Protein 1ODF (pdb70)

Foldseek 3Di:
DDALLNVVCVVCVVPVVVVVVVVDPAAAEEEFAAAPLLCSVVSLVVVQVVCCVVCVPVFWEAEDEQCLFFDFLVVLVVQCVVPVPQPLSNADDAQVRGDLVLVLVQVCVQRDPQWGAGWGWDQPPPVRSTGIDPGGDITGPNHHYYYYYDHCQQFAADDPPLVVDPLNDDNNVVSSVSVHSRCCRELVPPVHAYEYEAEAEPDPCLSLVSQVVVQVVVCVPPVDGDDSVVSCVVVVSCVSSCVVTVPCRLVVQRSGPAKYKYFYAYSVSHTPDIDIGGDD

Sequence (280 aa):
SKTVLDYTIEFLDKYIPEWFETGNKCPLFIFFSGPQGSGKSFTSIQQIYNHLMEKYGGEKSIGYASIDDFYLTHEDQLKLNEQFKNNKLLQGRGLPGTHDMKLLQEVLNTIFNQDTVVLPKYDKSQFKGEGDRCPTGQKIKLPVDIFILEGWFLGFNPILQGIENNDLLTGDMVDVNAKLFFYSSDLLWRNPEIKSLGIVFTTDNINNVYGWRLQQEHELISKVGKGMTDEQVHAFVDRYMPSYKLYLNDFVRSESLGSIATLTLGIDSNRNVYSTKTRCIE

Nearest PDB structures (foldseek):
  1odf-assembly1_A  TM=1.004E+00  e=2.570E-61  Saccharomyces cerevisiae
  6ckg-assembly2_B  T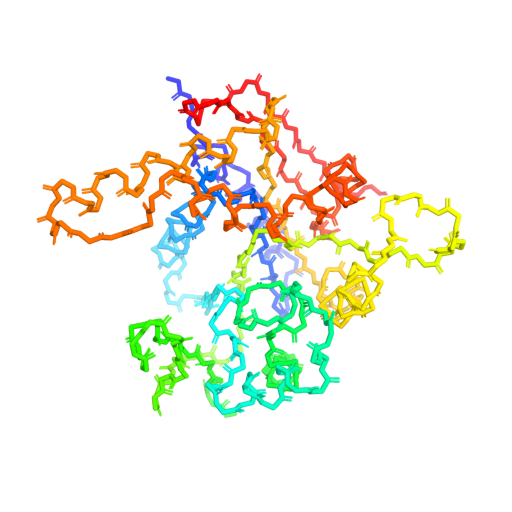M=8.492E-01  e=3.781E-24  Cryptococcus neoformans H99
  6ckg-assembly1_A  TM=8.398E-01  e=5.492E-24  Cryptococcus neoformans H99
  7xpc-assembly2_C  TM=8.212E-01  e=1.020E-21  Solanum lycopersicum
  5zr1-assembly1_D  TM=2.558E-01  e=1.632E+00  Saccharomyces cerevisiae S288C

Structure (mmCIF, N/CA/C/O backbone):
data_1ODF
#
_entry.id   1ODF
#
_cell.length_a   64.850
_cell.length_b   64.850
_cell.length_c   140.130
_cell.angle_alpha   90.00
_cell.angle_beta   90.00
_cell.angle_gamma   90.00
#
_symmetry.space_group_name_H-M   'P 43 21 2'
#
loop_
_entity.id
_entity.type
_entity.pdbx_description
1 polymer 'HYPOTHETICAL 33.3 KDA PROTEIN IN ADE3-SER2 INTERGENIC REGION'
2 non-polymer 'SULFATE ION'
3 non-polymer GLYCEROL
4 water water
#
loop_
_atom_site.group_PDB
_atom_site.id
_atom_site.type_symbol
_atom_site.label_atom_id
_atom_site.label_alt_id
_atom_site.label_comp_id
_atom_site.label_asym_id
_atom_site.label_entity_id
_atom_site.label_seq_id
_atom_site.pdbx_PDB_ins_code
_atom_site.Cartn_x
_atom_site.Cartn_y
_atom_site.Cartn_z
_atom_site.occupancy
_atom_site.B_iso_or_equiv
_atom_site.auth_seq_id
_atom_site.auth_comp_id
_atom_site.auth_asym_id
_atom_site.auth_atom_id
_atom_site.pdbx_PDB_model_num
ATOM 1 N N . SER A 1 5 ? -6.869 54.123 -1.036 1.00 63.94 5 SER A N 1
ATOM 2 C CA . SER A 1 5 ? -6.587 54.045 0.430 1.00 64.99 5 SER A CA 1
ATOM 3 C C . SER A 1 5 ? -5.372 53.166 0.722 1.00 62.74 5 SER A C 1
ATOM 4 O O . SER A 1 5 ? -5.105 52.202 0.004 1.00 63.57 5 SER A O 1
ATOM 7 N N . LYS A 1 6 ? -4.640 53.499 1.781 1.00 60.03 6 LYS A N 1
ATOM 8 C CA . LYS A 1 6 ? -3.449 52.740 2.156 1.00 56.16 6 LYS A CA 1
ATOM 9 C C . LYS A 1 6 ? -3.772 51.443 2.897 1.00 52.18 6 LYS A C 1
ATOM 10 O O . LYS A 1 6 ? -4.580 51.414 3.829 1.00 50.51 6 LYS A O 1
ATOM 16 N N . THR A 1 7 ? -3.131 50.368 2.455 1.00 48.11 7 THR A N 1
ATOM 17 C CA . THR A 1 7 ? -3.307 49.043 3.043 1.00 46.20 7 THR A CA 1
ATOM 18 C C . THR A 1 7 ? -2.292 48.826 4.162 1.00 42.82 7 THR A C 1
ATOM 19 O O . THR A 1 7 ? -1.412 49.656 4.383 1.00 40.40 7 THR A O 1
ATOM 23 N N . VAL A 1 8 ? -2.415 47.702 4.856 1.00 41.83 8 VAL A N 1
ATOM 24 C CA . VAL A 1 8 ? -1.487 47.383 5.931 1.00 41.23 8 VAL A CA 1
ATOM 25 C C . VAL A 1 8 ? -0.075 47.378 5.358 1.00 40.10 8 VAL A C 1
ATOM 26 O O . VAL A 1 8 ? 0.869 47.822 6.006 1.00 40.00 8 VAL A O 1
ATOM 30 N N . LEU A 1 9 ? 0.050 46.891 4.126 1.00 39.30 9 LEU A N 1
ATOM 31 C CA . LEU A 1 9 ? 1.332 46.821 3.433 1.00 38.33 9 LEU A CA 1
ATOM 32 C C . LEU A 1 9 ? 1.922 48.224 3.255 1.00 40.09 9 LEU A C 1
ATOM 33 O O . LEU A 1 9 ? 3.109 48.452 3.499 1.00 37.76 9 LEU A O 1
ATOM 38 N N . ASP A 1 10 ? 1.080 49.151 2.806 1.00 40.40 10 ASP A N 1
ATOM 39 C CA . ASP A 1 10 ? 1.488 50.528 2.588 1.00 40.63 10 ASP A CA 1
ATOM 40 C C . ASP A 1 10 ? 2.085 51.120 3.862 1.00 39.92 10 ASP A C 1
ATOM 41 O O . ASP A 1 10 ? 3.157 51.727 3.837 1.00 37.63 10 ASP A O 1
ATOM 46 N N . TYR A 1 11 ? 1.385 50.936 4.975 1.00 37.57 11 TYR A N 1
ATOM 47 C CA . TYR A 1 11 ? 1.856 51.457 6.242 1.00 37.70 11 TYR A CA 1
ATOM 48 C C . TYR A 1 11 ? 3.121 50.750 6.700 1.00 35.93 11 TYR A C 1
ATOM 49 O O . TYR A 1 11 ? 4.056 51.384 7.189 1.00 33.34 11 TYR A O 1
ATOM 58 N N . THR A 1 12 ? 3.146 49.434 6.537 1.00 34.36 12 THR A N 1
ATOM 59 C CA . THR A 1 12 ? 4.296 48.653 6.957 1.00 35.87 12 THR A CA 1
ATOM 60 C C . THR A 1 12 ? 5.582 49.033 6.208 1.00 35.75 12 THR A C 1
ATOM 61 O O . THR A 1 12 ? 6.630 49.203 6.831 1.00 35.36 12 THR A O 1
ATOM 65 N N . ILE A 1 13 ? 5.489 49.174 4.885 1.00 34.50 13 ILE A N 1
ATOM 66 C CA . ILE A 1 13 ? 6.631 49.538 4.053 1.00 35.84 13 ILE A CA 1
ATOM 67 C C . ILE A 1 13 ? 7.091 50.945 4.411 1.00 38.83 13 ILE A C 1
ATOM 68 O O . ILE A 1 13 ? 8.285 51.228 4.477 1.00 40.69 13 ILE A O 1
ATOM 73 N N . GLU A 1 14 ? 6.123 51.824 4.627 1.00 39.61 14 GLU A N 1
ATOM 74 C CA . GLU A 1 14 ? 6.384 53.201 4.998 1.00 41.09 14 GLU A CA 1
ATOM 75 C C . GLU A 1 14 ? 7.230 53.201 6.278 1.00 40.51 14 GLU A C 1
ATOM 76 O O . GLU A 1 14 ? 8.301 53.814 6.341 1.00 39.36 14 GLU A O 1
ATOM 82 N N . PHE A 1 15 ? 6.736 52.492 7.287 1.00 38.35 15 PHE A N 1
ATOM 83 C CA . PHE A 1 15 ? 7.408 52.373 8.571 1.00 35.65 15 PHE A CA 1
ATOM 84 C C . PHE A 1 15 ? 8.816 51.768 8.450 1.00 36.01 15 PHE A C 1
ATOM 85 O O . PHE A 1 15 ? 9.776 52.307 8.994 1.00 33.14 15 PHE A O 1
ATOM 93 N N . LEU A 1 16 ? 8.940 50.660 7.726 1.00 35.96 16 LEU A N 1
ATOM 94 C CA . LEU A 1 16 ? 10.236 50.002 7.591 1.00 38.97 16 LEU A CA 1
ATOM 95 C C . LEU A 1 16 ? 11.247 50.724 6.715 1.00 39.78 16 LEU A C 1
ATOM 96 O O . LEU A 1 16 ? 12.449 50.670 6.994 1.00 40.11 16 LEU A O 1
ATOM 101 N N . ASP A 1 17 ? 10.772 51.403 5.672 1.00 40.12 17 ASP A N 1
ATOM 102 C CA . ASP A 1 17 ? 11.666 52.129 4.769 1.00 41.88 17 ASP A CA 1
ATOM 103 C C . ASP A 1 17 ? 12.305 53.329 5.456 1.00 41.71 17 ASP A C 1
ATOM 104 O O . ASP A 1 17 ? 13.263 53.913 4.948 1.00 41.58 17 ASP A O 1
ATOM 109 N N . LYS A 1 18 ? 11.764 53.703 6.609 1.00 41.77 18 LYS A N 1
ATOM 110 C CA . LYS A 1 18 ? 12.325 54.807 7.371 1.00 39.86 18 LYS A CA 1
ATOM 111 C C . LYS A 1 18 ? 13.265 54.248 8.434 1.00 38.59 18 LYS A C 1
ATOM 112 O O . LYS A 1 18 ? 14.424 54.666 8.546 1.00 37.87 18 LYS A O 1
ATOM 118 N N . TYR A 1 19 ? 12.767 53.281 9.197 1.00 35.00 19 TYR A N 1
ATOM 119 C CA . TYR A 1 19 ? 13.554 52.723 10.284 1.00 34.80 19 TYR A CA 1
ATOM 120 C C . TYR A 1 19 ? 14.715 51.789 9.967 1.00 33.99 19 TYR A C 1
ATOM 121 O O . TYR A 1 19 ? 15.729 51.827 10.663 1.00 32.30 19 TYR A O 1
ATOM 130 N N . ILE A 1 20 ? 14.586 50.961 8.936 1.00 33.50 20 ILE A N 1
ATOM 131 C CA . ILE A 1 20 ? 15.672 50.051 8.604 1.00 33.25 20 ILE A CA 1
ATOM 132 C C . ILE A 1 20 ? 16.922 50.829 8.191 1.00 34.01 20 ILE A C 1
ATOM 133 O O . ILE A 1 20 ? 18.017 50.560 8.696 1.00 34.55 20 ILE A O 1
ATOM 138 N N . PRO A 1 21 ? 16.777 51.814 7.287 1.00 33.16 21 PRO A N 1
ATOM 139 C CA . PRO A 1 21 ? 17.947 52.593 6.875 1.00 33.48 21 PRO A CA 1
ATOM 140 C C . PRO A 1 21 ? 18.582 53.293 8.086 1.00 34.01 21 PRO A C 1
ATOM 141 O O . PRO A 1 21 ? 19.807 53.396 8.186 1.00 32.44 21 PRO A O 1
ATOM 145 N N . GLU A 1 22 ? 17.739 53.764 9.003 1.00 32.71 22 GLU A N 1
ATOM 146 C CA . GLU A 1 22 ? 18.221 54.423 10.208 1.00 33.88 22 GLU A CA 1
ATOM 147 C C . GLU A 1 22 ? 18.987 53.444 11.104 1.00 33.81 22 GLU A C 1
ATOM 148 O O . GLU A 1 22 ? 19.910 53.835 11.824 1.00 34.53 22 GLU A O 1
ATOM 154 N N . TRP A 1 23 ? 18.607 52.172 11.067 1.00 32.61 23 TRP A N 1
ATOM 155 C CA . TRP A 1 23 ? 19.316 51.174 11.848 1.00 32.25 23 TRP A CA 1
ATOM 156 C C . TRP A 1 23 ? 20.697 50.926 11.211 1.00 33.55 23 TRP A C 1
ATOM 157 O O . TRP A 1 23 ? 21.702 50.821 11.910 1.00 31.59 23 TRP A O 1
ATOM 168 N N . PHE A 1 24 ? 20.739 50.839 9.881 1.00 33.83 24 PHE A N 1
ATOM 169 C CA . PHE A 1 24 ? 21.998 50.612 9.174 1.00 35.12 24 PHE A CA 1
ATOM 170 C C . PHE A 1 24 ? 22.956 51.806 9.324 1.00 36.21 24 PHE A C 1
ATOM 171 O O . PHE A 1 24 ? 24.173 51.640 9.335 1.00 33.30 24 PHE A O 1
ATOM 179 N N . GLU A 1 25 ? 22.401 53.005 9.458 1.00 37.84 25 GLU A N 1
ATOM 180 C CA . GLU A 1 25 ? 23.228 54.191 9.631 1.00 40.98 25 GLU A CA 1
ATOM 181 C C . GLU A 1 25 ? 24.030 54.112 10.930 1.00 40.08 25 GLU A C 1
ATOM 182 O O . GLU A 1 25 ? 24.965 54.879 11.131 1.00 40.86 25 GLU A O 1
ATOM 188 N N . THR A 1 26 ? 23.648 53.192 11.813 1.00 40.56 26 THR A N 1
ATOM 189 C CA . THR A 1 26 ? 24.321 53.022 13.104 1.00 39.09 26 THR A CA 1
ATOM 190 C C . THR A 1 26 ? 25.594 52.162 12.988 1.00 39.75 26 THR A C 1
ATOM 191 O O . THR A 1 26 ? 26.450 52.179 13.877 1.00 38.06 26 THR A O 1
ATOM 195 N N . GLY A 1 27 ? 25.709 51.410 11.898 1.00 37.95 27 GLY A N 1
ATOM 196 C CA . GLY A 1 27 ? 26.873 50.569 11.705 1.00 39.01 27 GLY A CA 1
ATOM 197 C C . GLY A 1 27 ? 26.838 49.270 12.493 1.00 38.56 27 GLY A C 1
ATOM 198 O O . GLY A 1 27 ? 27.794 48.492 12.453 1.00 35.95 27 GLY A O 1
ATOM 199 N N . ASN A 1 28 ? 25.743 49.033 13.211 1.00 38.35 28 ASN A N 1
ATOM 200 C CA . ASN A 1 28 ? 25.592 47.817 14.010 1.00 39.32 28 ASN A CA 1
ATOM 201 C C . ASN A 1 28 ? 25.734 46.553 13.175 1.00 39.44 28 ASN A C 1
ATOM 202 O O . ASN A 1 28 ? 25.051 46.385 12.170 1.00 40.79 28 ASN A O 1
ATOM 207 N N . LYS A 1 29 ? 26.616 45.658 13.607 1.00 40.19 29 LYS A N 1
ATOM 208 C CA . LYS A 1 29 ? 26.832 44.403 12.898 1.00 38.89 29 LYS A CA 1
ATOM 209 C C . LYS A 1 29 ? 25.919 43.283 13.396 1.00 36.85 29 LYS A C 1
ATOM 210 O O . LYS A 1 29 ? 25.740 42.278 12.708 1.00 36.45 29 LYS A O 1
ATOM 216 N N . CYS A 1 30 ? 25.355 43.446 14.591 1.00 34.37 30 CYS A N 1
ATOM 217 C CA . CYS A 1 30 ? 24.453 42.437 15.142 1.00 34.34 30 CYS A CA 1
ATOM 218 C C . CYS A 1 30 ? 23.184 42.394 14.285 1.00 32.93 30 CYS A C 1
ATOM 219 O O . CYS A 1 30 ? 22.886 43.335 13.551 1.00 33.17 30 CYS A O 1
ATOM 222 N N . PRO A 1 31 ? 22.425 41.296 14.353 1.00 32.42 31 PRO A N 1
ATOM 223 C CA . PRO A 1 31 ? 21.204 41.224 13.545 1.00 32.20 31 PRO A CA 1
ATOM 224 C C . PRO A 1 31 ? 20.14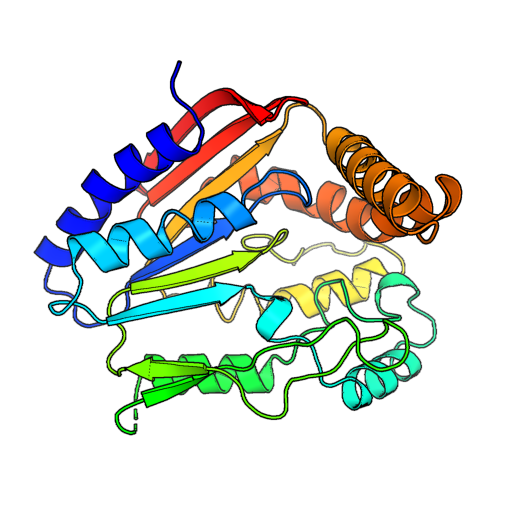0 42.232 14.003 1.00 31.54 31 PRO A C 1
ATOM 225 O O . PRO A 1 31 ? 20.131 42.687 15.151 1.00 31.31 31 PRO A O 1
ATOM 229 N N . LEU A 1 32 ? 19.262 42.597 13.084 1.00 31.09 32 LEU A N 1
ATOM 230 C CA . LEU A 1 32 ? 18.152 43.481 13.398 1.00 30.08 32 LEU A CA 1
ATOM 231 C C . LEU A 1 32 ? 16.968 42.540 13.217 1.00 31.46 32 LEU A C 1
ATOM 232 O O . LEU A 1 32 ? 16.797 41.955 12.143 1.00 30.04 32 LEU A O 1
ATOM 237 N N . PHE A 1 33 ? 16.171 42.359 14.261 1.00 31.91 33 PHE A N 1
ATOM 238 C CA . PHE A 1 33 ? 15.004 41.497 14.139 1.00 33.54 33 PHE A CA 1
ATOM 239 C C . PHE A 1 33 ? 13.758 42.299 13.773 1.00 34.14 33 PHE A C 1
ATOM 240 O O . PHE A 1 33 ? 13.640 43.483 14.108 1.00 34.33 33 PHE A O 1
ATOM 248 N N . ILE A 1 34 ? 12.851 41.650 13.053 1.00 31.93 34 ILE A N 1
ATOM 249 C CA . ILE A 1 34 ? 11.595 42.266 12.674 1.00 32.50 34 ILE A CA 1
ATOM 250 C C . ILE A 1 34 ? 10.496 41.255 13.003 1.00 32.82 34 ILE A C 1
ATOM 251 O O . ILE A 1 34 ? 10.390 40.194 12.375 1.00 32.53 34 ILE A O 1
ATOM 256 N N . PHE A 1 35 ? 9.707 41.592 14.019 1.00 30.09 35 PHE A N 1
ATOM 257 C CA . PHE A 1 35 ? 8.630 40.741 14.488 1.00 30.22 35 PHE A CA 1
ATOM 258 C C . PHE A 1 35 ? 7.270 41.156 13.955 1.00 31.86 35 PHE A C 1
ATOM 259 O O . PHE A 1 35 ? 6.913 42.344 13.981 1.00 30.80 35 PHE A O 1
ATOM 267 N N . PHE A 1 36 ? 6.521 40.173 13.460 1.00 30.35 36 PHE A N 1
ATOM 268 C CA . PHE A 1 36 ? 5.166 40.418 12.991 1.00 30.44 36 PHE A CA 1
ATOM 269 C C . PHE A 1 36 ? 4.270 39.629 13.918 1.00 31.58 36 PHE A C 1
ATOM 270 O O . PHE A 1 36 ? 4.503 38.437 14.146 1.00 32.09 36 PHE A O 1
ATOM 278 N N . SER A 1 37 ? 3.263 40.308 14.465 1.00 31.09 37 SER A N 1
ATOM 279 C CA . SER A 1 37 ? 2.316 39.698 15.390 1.00 30.87 37 SER A CA 1
ATOM 280 C C . SER A 1 37 ? 0.885 40.111 15.055 1.00 31.63 37 SER A C 1
ATOM 281 O O . SER A 1 37 ? 0.600 41.290 14.812 1.00 31.57 37 SER A O 1
ATOM 284 N N . GLY A 1 38 ? -0.014 39.137 15.050 1.00 30.55 38 GLY A N 1
ATOM 285 C CA . GLY A 1 38 ? -1.402 39.431 14.749 1.00 33.42 38 GLY A CA 1
ATOM 286 C C . GLY A 1 38 ? -2.278 38.206 14.917 1.00 33.26 38 GLY A C 1
ATOM 287 O O . GLY A 1 38 ? -1.798 37.082 14.792 1.00 33.41 38 GLY A O 1
ATOM 288 N N . PRO A 1 39 ? -3.570 38.388 15.208 1.00 33.77 39 PRO A N 1
ATOM 289 C CA . PRO A 1 39 ? -4.429 37.215 15.378 1.00 34.16 39 PRO A CA 1
ATOM 290 C C . PRO A 1 39 ? -4.471 36.360 14.127 1.00 34.09 39 PRO A C 1
ATOM 291 O O . PRO A 1 39 ? -4.197 36.834 13.029 1.00 34.37 39 PRO A O 1
ATOM 295 N N . GLN A 1 40 ? -4.791 35.086 14.300 1.00 36.41 40 GLN A N 1
ATOM 296 C CA . GLN A 1 40 ? -4.897 34.184 13.160 1.00 37.64 40 GLN A CA 1
ATOM 297 C C . GLN A 1 40 ? -5.986 34.734 12.233 1.00 37.52 40 GLN A C 1
ATOM 298 O O . GLN A 1 40 ? -7.078 35.078 12.684 1.00 36.65 40 GLN A O 1
ATOM 304 N N . GLY A 1 41 ? -5.681 34.830 10.944 1.00 38.53 41 GLY A N 1
ATOM 305 C CA . GLY A 1 41 ? -6.645 35.355 9.995 1.00 40.41 41 GLY A CA 1
ATOM 306 C C . GLY A 1 41 ? -6.482 36.846 9.712 1.00 41.53 41 GLY A C 1
ATOM 307 O O . GLY A 1 41 ? -7.127 37.396 8.819 1.00 42.18 41 GLY A O 1
ATOM 308 N N . SER A 1 42 ? -5.619 37.511 10.467 1.00 41.20 42 SER A N 1
ATOM 309 C CA . SER A 1 42 ? -5.413 38.943 10.274 1.00 41.25 42 SER A CA 1
ATOM 310 C C . SER A 1 42 ? -4.661 39.262 8.982 1.00 40.77 42 SER A C 1
ATOM 311 O O . SER A 1 42 ? -4.723 40.390 8.488 1.00 40.02 42 SER A O 1
ATOM 314 N N . GLY A 1 43 ? -3.951 38.274 8.440 1.00 39.44 43 GLY A N 1
ATOM 315 C CA . GLY A 1 43 ? -3.199 38.492 7.220 1.00 38.85 43 GLY A CA 1
ATOM 316 C C . GLY A 1 43 ? -1.737 38.845 7.469 1.00 41.22 43 GLY A C 1
ATOM 317 O O . GLY A 1 43 ? -0.980 39.106 6.525 1.00 38.50 43 GLY A O 1
ATOM 318 N N . LYS A 1 44 ? -1.336 38.841 8.741 1.00 41.57 44 LYS A N 1
ATOM 319 C CA . LYS A 1 44 ? 0.036 39.168 9.135 1.00 41.49 44 LYS A CA 1
ATOM 320 C C . LYS A 1 44 ? 1.066 38.264 8.451 1.00 41.08 44 LYS A C 1
ATOM 321 O O . LYS A 1 44 ? 2.180 38.699 8.134 1.00 40.66 44 LYS A O 1
ATOM 327 N N . SER A 1 45 ? 0.692 37.012 8.212 1.00 39.31 45 SER A N 1
ATOM 328 C CA . SER A 1 45 ? 1.601 36.078 7.559 1.00 39.17 45 SER A CA 1
ATOM 329 C C . SER A 1 45 ? 1.928 36.532 6.144 1.00 38.39 45 SER A C 1
ATOM 330 O O . SER A 1 45 ? 3.101 36.577 5.750 1.00 39.35 45 SER A O 1
ATOM 333 N N . PHE A 1 46 ? 0.890 36.853 5.379 1.00 35.67 46 PHE A N 1
ATOM 334 C CA . PHE A 1 46 ? 1.080 37.315 4.013 1.00 35.12 46 PHE A CA 1
ATOM 335 C C . PHE A 1 46 ? 1.888 38.620 4.024 1.00 34.60 46 PHE A C 1
ATOM 336 O O . PHE A 1 46 ? 2.802 38.800 3.217 1.00 35.87 46 PHE A O 1
ATOM 344 N N . THR A 1 47 ? 1.563 39.524 4.946 1.00 33.66 47 THR A N 1
ATOM 345 C CA . THR A 1 47 ? 2.278 40.796 5.025 1.00 34.32 47 THR A CA 1
ATOM 346 C C . THR A 1 47 ? 3.779 40.621 5.305 1.00 33.31 47 THR A C 1
ATOM 347 O O . THR A 1 47 ? 4.619 41.308 4.702 1.00 33.73 47 THR A O 1
ATOM 351 N N . SER A 1 48 ? 4.113 39.709 6.214 1.00 33.30 48 SER A N 1
ATOM 352 C CA . SER A 1 48 ? 5.518 39.449 6.554 1.00 32.39 48 SER A CA 1
ATOM 353 C C . SER A 1 48 ? 6.265 38.901 5.340 1.00 31.88 48 SER A C 1
ATOM 354 O O . SER A 1 48 ? 7.414 39.274 5.087 1.00 31.63 48 SER A O 1
ATOM 357 N N . ILE A 1 49 ? 5.605 38.024 4.586 1.00 31.04 49 ILE A N 1
ATOM 358 C CA . ILE A 1 49 ? 6.205 37.446 3.389 1.00 31.68 49 ILE A CA 1
ATOM 359 C C . ILE A 1 49 ? 6.472 38.540 2.348 1.00 33.27 49 ILE A C 1
ATOM 360 O O . ILE A 1 49 ? 7.525 38.543 1.693 1.00 33.48 49 ILE A O 1
ATOM 365 N N A GLN A 1 50 ? 5.523 39.463 2.202 0.50 31.60 50 GLN A N 1
ATOM 366 N N B GLN A 1 50 ? 5.527 39.462 2.178 0.50 31.60 50 GLN A N 1
ATOM 367 C CA A GLN A 1 50 ? 5.681 40.561 1.259 0.50 32.31 50 GLN A CA 1
ATOM 368 C CA B GLN A 1 50 ? 5.727 40.534 1.211 0.50 32.30 50 GLN A CA 1
ATOM 369 C C A GLN A 1 50 ? 6.881 41.425 1.641 0.50 31.72 50 GLN A C 1
ATOM 370 C C B GLN A 1 50 ? 6.883 41.447 1.634 0.50 31.67 50 GLN A C 1
ATOM 371 O O A GLN A 1 50 ? 7.638 41.876 0.784 0.50 31.25 50 GLN A O 1
ATOM 372 O O B GLN A 1 50 ? 7.618 41.955 0.791 0.50 31.02 50 GLN A O 1
ATOM 383 N N . ILE A 1 51 ? 7.049 41.654 2.936 1.00 31.62 51 ILE A N 1
ATOM 384 C CA . ILE A 1 51 ? 8.149 42.474 3.418 1.00 32.20 51 ILE A CA 1
ATOM 385 C C . ILE A 1 51 ? 9.470 41.747 3.135 1.00 34.01 51 ILE A C 1
ATOM 386 O O . ILE A 1 51 ? 10.453 42.368 2.712 1.00 31.15 51 ILE A O 1
ATOM 391 N N . TYR A 1 52 ? 9.483 40.432 3.358 1.00 34.91 52 TYR A N 1
ATOM 392 C CA . TYR A 1 52 ? 10.667 39.625 3.097 1.00 37.17 52 TYR A CA 1
ATOM 393 C C . TYR A 1 52 ? 11.103 39.903 1.666 1.00 39.10 52 TYR A C 1
ATOM 394 O O . TYR A 1 52 ? 12.240 40.296 1.419 1.00 39.02 52 TYR A O 1
ATOM 403 N N . ASN A 1 53 ? 10.186 39.713 0.723 1.00 40.46 53 ASN A N 1
ATOM 404 C CA . ASN A 1 53 ? 10.497 39.946 -0.680 1.00 42.48 53 ASN A CA 1
ATOM 405 C C . ASN A 1 53 ? 10.929 41.378 -0.938 1.00 41.47 53 ASN A C 1
ATOM 406 O O . ASN A 1 53 ? 11.876 41.622 -1.687 1.00 39.98 53 ASN A O 1
ATOM 411 N N . HIS A 1 54 ? 10.229 42.319 -0.315 1.00 40.57 54 HIS A N 1
ATOM 412 C CA . HIS A 1 54 ? 10.534 43.740 -0.455 1.00 41.78 54 HIS A CA 1
ATOM 413 C C . HIS A 1 54 ? 12.007 44.000 -0.114 1.00 42.70 54 HIS A C 1
ATOM 414 O O . HIS A 1 54 ? 12.723 44.656 -0.868 1.00 43.00 54 HIS A O 1
ATOM 421 N N . LEU A 1 55 ? 12.450 43.468 1.021 1.00 43.59 55 LEU A N 1
ATOM 422 C CA . LEU A 1 55 ? 13.825 43.637 1.488 1.00 45.87 55 LEU A CA 1
ATOM 423 C C . LEU A 1 55 ? 14.839 42.880 0.634 1.00 46.28 55 LEU A C 1
ATOM 424 O O . LEU A 1 55 ? 15.966 43.345 0.424 1.00 44.80 55 LEU A O 1
ATOM 429 N N . MET A 1 56 ? 14.427 41.714 0.150 1.00 47.96 56 MET A N 1
ATOM 430 C CA . MET A 1 56 ? 15.271 40.884 -0.696 1.00 50.30 56 MET A CA 1
ATOM 431 C C . MET A 1 56 ? 15.551 41.633 -1.986 1.00 51.94 56 MET A C 1
ATOM 432 O O . MET A 1 56 ? 16.638 41.535 -2.548 1.00 51.73 56 MET A O 1
ATOM 437 N N . GLU A 1 57 ? 14.556 42.378 -2.455 1.00 52.70 57 GLU A N 1
ATOM 438 C CA . GLU A 1 57 ? 14.702 43.139 -3.686 1.00 55.40 57 GLU A CA 1
ATOM 439 C C . GLU A 1 57 ? 15.467 44.430 -3.451 1.00 55.22 57 GLU A C 1
ATOM 440 O O . GLU A 1 57 ? 16.289 44.822 -4.272 1.00 55.24 57 GLU A O 1
ATOM 446 N N . LYS A 1 58 ? 15.199 45.089 -2.329 1.00 54.78 58 LYS A N 1
ATOM 447 C CA . LYS A 1 58 ? 15.875 46.341 -2.018 1.00 53.53 58 LYS A CA 1
ATOM 448 C C . LYS A 1 58 ? 17.362 46.154 -1.726 1.00 52.54 58 LYS A C 1
ATOM 449 O O . LYS A 1 58 ? 18.206 46.789 -2.350 1.00 52.90 58 LYS A O 1
ATOM 455 N N . TYR A 1 59 ? 17.679 45.271 -0.787 1.00 51.45 59 TYR A N 1
ATOM 456 C CA . TYR A 1 59 ? 19.064 45.045 -0.389 1.00 50.96 59 TYR A CA 1
ATOM 457 C C . TYR A 1 59 ? 19.752 43.863 -1.066 1.00 52.77 59 TYR A C 1
ATOM 458 O O . TYR A 1 59 ? 20.980 43.747 -1.036 1.00 52.42 59 TYR A O 1
ATOM 467 N N . GLY A 1 60 ? 18.954 42.994 -1.677 1.00 53.57 60 GLY A N 1
ATOM 468 C CA . GLY A 1 60 ? 19.493 41.840 -2.370 1.00 53.47 60 GLY A CA 1
ATOM 469 C C . GLY A 1 60 ? 20.820 41.315 -1.862 1.00 53.40 60 GLY A C 1
ATOM 470 O O . GLY A 1 60 ? 20.884 40.705 -0.792 1.00 54.65 60 GLY A O 1
ATOM 471 N N . GLY A 1 61 ? 21.882 41.572 -2.620 1.00 53.00 61 GLY A N 1
ATOM 472 C CA . GLY A 1 61 ? 23.204 41.076 -2.261 1.00 53.11 61 GLY A CA 1
ATOM 473 C C . GLY A 1 61 ? 24.064 41.842 -1.268 1.00 52.91 61 GLY A C 1
ATOM 474 O O . GLY A 1 61 ? 25.171 41.404 -0.956 1.00 54.79 61 GLY A O 1
ATOM 475 N N . GLU A 1 62 ? 23.583 42.970 -0.762 1.00 50.96 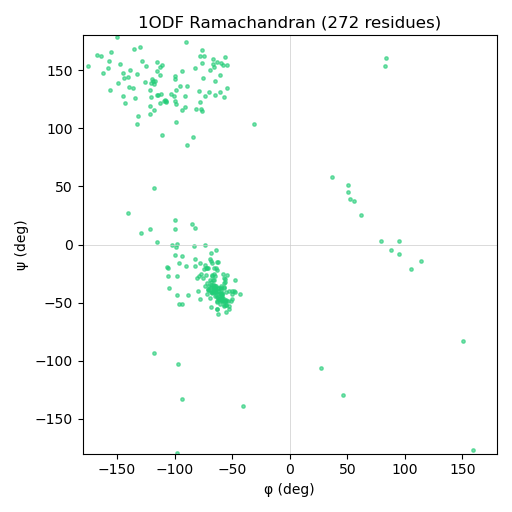62 GLU A N 1
ATOM 476 C CA . GLU A 1 62 ? 24.373 43.745 0.186 1.00 48.28 62 GLU A CA 1
ATOM 477 C C . GLU A 1 62 ? 24.054 43.400 1.642 1.00 46.66 62 GLU A C 1
ATOM 478 O O . GLU A 1 62 ? 24.761 43.825 2.560 1.00 45.44 62 GLU A O 1
ATOM 484 N N . LYS A 1 63 ? 22.997 42.618 1.844 1.00 44.15 63 LYS A N 1
ATOM 485 C CA . LYS A 1 63 ? 22.571 42.229 3.185 1.00 41.55 63 LYS A CA 1
ATOM 486 C C . LYS A 1 63 ? 22.003 40.809 3.206 1.00 40.36 63 LYS A C 1
ATOM 487 O O . LYS A 1 63 ? 21.396 40.367 2.233 1.00 38.08 63 LYS A O 1
ATOM 493 N N . SER A 1 64 ? 22.201 40.102 4.317 1.00 39.24 64 SER A N 1
ATOM 494 C CA . SER A 1 64 ? 21.673 38.745 4.469 1.00 39.98 64 SER A CA 1
ATOM 495 C C . SER A 1 64 ? 20.308 38.829 5.162 1.00 40.09 64 SER A C 1
ATOM 496 O O . SER A 1 64 ? 20.214 39.254 6.316 1.00 40.20 64 SER A O 1
ATOM 499 N N . ILE A 1 65 ? 19.258 38.419 4.458 1.00 40.08 65 ILE A N 1
ATOM 500 C CA . ILE A 1 65 ? 17.901 38.472 4.998 1.00 39.64 65 ILE A CA 1
ATOM 501 C C . ILE A 1 65 ? 17.335 37.093 5.339 1.00 38.84 65 ILE A C 1
ATOM 502 O O . ILE A 1 65 ? 17.276 36.211 4.491 1.00 40.15 65 ILE A O 1
ATOM 507 N N . GLY A 1 66 ? 16.905 36.920 6.582 1.00 37.89 66 GLY A N 1
ATOM 508 C CA . GLY A 1 66 ? 16.330 35.653 6.999 1.00 36.97 66 GLY A CA 1
ATOM 509 C C . GLY A 1 66 ? 14.847 35.783 7.322 1.00 36.76 66 GLY A C 1
ATOM 510 O O . GLY A 1 66 ? 14.366 36.853 7.709 1.00 35.34 66 GLY A O 1
ATOM 511 N N . TYR A 1 67 ? 14.112 34.691 7.166 1.00 36.91 67 TYR A N 1
ATOM 512 C CA . TYR A 1 67 ? 12.684 34.698 7.450 1.00 35.11 67 TYR A CA 1
ATOM 513 C C . TYR A 1 67 ? 12.247 33.380 8.058 1.00 35.53 67 TYR A C 1
ATOM 514 O O . TYR A 1 67 ? 12.747 32.315 7.693 1.00 36.77 67 TYR A O 1
ATOM 523 N N . ALA A 1 68 ? 11.306 33.457 8.989 1.00 33.16 68 ALA A N 1
ATOM 524 C CA . ALA A 1 68 ? 10.779 32.261 9.611 1.00 33.04 68 ALA A CA 1
ATOM 525 C C . ALA A 1 68 ? 9.453 32.535 10.305 1.00 31.48 68 ALA A C 1
ATOM 526 O O . ALA A 1 68 ? 9.198 33.640 10.778 1.00 29.53 68 ALA A O 1
ATOM 528 N N . SER A 1 69 ? 8.596 31.524 10.312 1.00 31.15 69 SER A N 1
ATOM 529 C CA . SER A 1 69 ? 7.329 31.594 11.020 1.00 31.85 69 SER A CA 1
ATOM 530 C C . SER A 1 69 ? 7.664 30.836 12.293 1.00 31.24 69 SER A C 1
ATOM 531 O O . SER A 1 69 ? 8.424 29.867 12.255 1.00 31.62 69 SER A O 1
ATOM 534 N N . ILE A 1 70 ? 7.137 31.272 13.424 1.00 32.01 70 ILE A N 1
ATOM 535 C CA . ILE A 1 70 ? 7.427 30.555 14.655 1.00 32.50 70 ILE A CA 1
ATOM 536 C C . ILE A 1 70 ? 7.008 29.083 14.520 1.00 32.03 70 ILE A C 1
ATOM 537 O O . ILE A 1 70 ? 7.612 28.201 15.130 1.00 33.85 70 ILE A O 1
ATOM 542 N N . ASP A 1 71 ? 5.998 28.805 13.701 1.00 34.32 71 ASP A N 1
ATOM 543 C CA . ASP A 1 71 ? 5.548 27.424 13.540 1.00 36.36 71 ASP A CA 1
ATOM 544 C C . ASP A 1 71 ? 6.544 26.530 12.799 1.00 37.54 71 ASP A C 1
ATOM 545 O O . ASP A 1 71 ? 6.417 25.305 12.807 1.00 36.98 71 ASP A O 1
ATOM 550 N N . ASP A 1 72 ? 7.544 27.147 12.179 1.00 36.39 72 ASP A N 1
ATOM 551 C CA . ASP A 1 72 ? 8.587 26.399 11.501 1.00 36.99 72 ASP A CA 1
ATOM 552 C C . ASP A 1 72 ? 9.307 25.580 12.575 1.00 38.55 72 ASP A C 1
ATOM 553 O O . ASP A 1 72 ? 9.955 24.572 12.276 1.00 38.84 72 ASP A O 1
ATOM 558 N N . PHE A 1 73 ? 9.194 26.030 13.824 1.00 38.83 73 PHE A N 1
ATOM 559 C CA . PHE A 1 73 ? 9.853 25.370 14.948 1.00 37.54 73 PHE A CA 1
ATOM 560 C C . PHE A 1 73 ? 8.971 24.451 15.780 1.00 37.45 73 PHE A C 1
ATOM 561 O O . PHE A 1 73 ? 9.288 24.177 16.938 1.00 36.80 73 PHE A O 1
ATOM 569 N N . TYR A 1 74 ? 7.860 23.986 15.213 1.00 38.26 74 TYR A N 1
ATOM 570 C CA . TYR A 1 74 ? 6.985 23.063 15.945 1.00 37.76 74 TYR A CA 1
ATOM 571 C C . TYR A 1 74 ? 7.802 21.828 16.346 1.00 38.17 74 TYR A C 1
ATOM 572 O O . TYR A 1 74 ? 8.807 21.482 15.704 1.00 37.28 74 TYR A O 1
ATOM 581 N N . LEU A 1 75 ? 7.374 21.170 17.414 1.00 39.79 75 LEU A N 1
ATOM 582 C CA . LEU A 1 75 ? 8.040 19.959 17.875 1.00 40.34 75 LEU A CA 1
ATOM 583 C C . LEU A 1 75 ? 7.909 18.888 16.793 1.00 42.27 75 LEU A C 1
ATOM 584 O O . LEU A 1 75 ? 7.004 18.960 15.956 1.00 41.46 75 LEU A O 1
ATOM 589 N N . THR A 1 76 ? 8.814 17.912 16.792 1.00 41.90 76 THR A N 1
ATOM 590 C CA . THR A 1 76 ? 8.712 16.831 15.822 1.00 42.84 76 THR A CA 1
ATOM 591 C C . THR A 1 76 ? 7.426 16.099 16.195 1.00 44.41 76 THR A C 1
ATOM 592 O O . THR A 1 76 ? 7.008 16.123 17.361 1.00 42.32 76 THR A O 1
ATOM 596 N N . HIS A 1 77 ? 6.789 15.460 15.220 1.00 45.44 77 HIS A N 1
ATOM 597 C CA . HIS A 1 77 ? 5.549 14.747 15.506 1.00 48.14 77 HIS A CA 1
ATOM 598 C C . HIS A 1 77 ? 5.724 13.861 16.732 1.00 48.38 77 HIS A C 1
ATOM 599 O O . HIS A 1 77 ? 4.834 13.772 17.576 1.00 46.98 77 HIS A O 1
ATOM 606 N N . GLU A 1 78 ? 6.891 13.233 16.831 1.00 50.02 78 GLU A N 1
ATOM 607 C CA . GLU A 1 78 ? 7.195 12.348 17.944 1.00 52.35 78 GLU A CA 1
ATOM 608 C C . GLU A 1 78 ? 7.258 13.071 19.283 1.00 52.82 78 GLU A C 1
ATOM 609 O O . GLU A 1 78 ? 6.730 12.585 20.282 1.00 51.86 78 GLU A O 1
ATOM 615 N N . ASP A 1 79 ? 7.913 14.228 19.311 1.00 53.85 79 ASP A N 1
ATOM 616 C CA . ASP A 1 79 ? 8.015 14.980 20.552 1.00 53.07 79 ASP A CA 1
ATOM 617 C C . ASP A 1 79 ? 6.665 15.529 20.984 1.00 51.78 79 ASP A C 1
ATOM 618 O O . ASP A 1 79 ? 6.397 15.655 22.177 1.00 51.78 79 ASP A O 1
ATOM 623 N N . GLN A 1 80 ? 5.814 15.860 20.021 1.00 50.73 80 GLN A N 1
ATOM 624 C CA . GLN A 1 80 ? 4.496 16.378 20.363 1.00 50.99 80 GLN A CA 1
ATOM 625 C C . GLN A 1 80 ? 3.711 15.252 21.034 1.00 52.67 80 GLN A C 1
ATOM 626 O O . GLN A 1 80 ? 2.954 15.483 21.979 1.00 52.26 80 GLN A O 1
ATOM 632 N N . LEU A 1 81 ? 3.904 14.026 20.551 1.00 54.66 81 LEU A N 1
ATOM 633 C CA . LEU A 1 81 ? 3.218 12.878 21.138 1.00 55.93 81 LEU A CA 1
ATOM 634 C C . LEU A 1 81 ? 3.665 12.746 22.586 1.00 56.26 81 LEU A C 1
ATOM 635 O O . LEU A 1 81 ? 2.859 12.455 23.474 1.00 56.20 81 LEU A O 1
ATOM 640 N N . LYS A 1 82 ? 4.959 12.968 22.808 1.00 56.49 82 LYS A N 1
ATOM 641 C CA . LYS A 1 82 ? 5.546 12.904 24.141 1.00 56.79 82 LYS A CA 1
ATOM 642 C C . LYS A 1 82 ? 4.926 14.007 24.988 1.00 55.22 82 LYS A C 1
ATOM 643 O O . LYS A 1 82 ? 4.615 13.808 26.158 1.00 56.55 82 LYS A O 1
ATOM 649 N N . LEU A 1 83 ? 4.747 15.174 24.385 1.00 54.02 83 LEU A N 1
ATOM 650 C CA . LEU A 1 83 ? 4.157 16.307 25.079 1.00 52.59 83 LEU A CA 1
ATOM 651 C C . LEU A 1 83 ? 2.696 16.032 25.431 1.00 53.83 83 LEU A C 1
ATOM 652 O O . LEU A 1 83 ? 2.211 16.475 26.473 1.00 50.55 83 LEU A O 1
ATOM 657 N N . ASN A 1 84 ? 1.998 15.311 24.552 1.00 55.62 84 ASN A N 1
ATOM 658 C CA . ASN A 1 84 ? 0.590 14.986 24.774 1.00 58.25 84 ASN A CA 1
ATOM 659 C C . ASN A 1 84 ? 0.389 14.281 26.104 1.00 59.86 84 ASN A C 1
ATOM 660 O O . ASN A 1 84 ? -0.448 14.686 26.912 1.00 57.85 84 ASN A O 1
ATOM 665 N N . GLU A 1 85 ? 1.163 13.221 26.317 1.00 63.25 85 GLU A N 1
ATOM 666 C CA . GLU A 1 85 ? 1.083 12.430 27.539 1.00 66.99 85 GLU A CA 1
ATOM 667 C C . GLU A 1 85 ? 1.596 13.193 28.753 1.00 67.26 85 GLU A C 1
ATOM 668 O O . GLU A 1 85 ? 0.949 13.201 29.802 1.00 67.25 85 GLU A O 1
ATOM 674 N N . GLN A 1 86 ? 2.753 13.837 28.607 1.00 67.14 86 GLN A N 1
ATOM 675 C CA . GLN A 1 86 ? 3.344 14.606 29.698 1.00 66.20 86 GLN A CA 1
ATOM 676 C C . GLN A 1 86 ? 2.285 15.510 30.324 1.00 65.08 86 GLN A C 1
ATOM 677 O O . GLN A 1 86 ? 2.223 15.654 31.542 1.00 65.82 86 GLN A O 1
ATOM 683 N N . PHE A 1 87 ? 1.452 16.115 29.483 1.00 63.55 87 PHE A N 1
ATOM 684 C CA . PHE A 1 87 ? 0.380 16.985 29.957 1.00 63.18 87 PHE A CA 1
ATOM 685 C C . PHE A 1 87 ? -0.951 16.382 29.522 1.00 62.84 87 PHE A C 1
ATOM 686 O O . PHE A 1 87 ? -1.817 17.066 28.978 1.00 62.02 87 PHE A O 1
ATOM 694 N N . LYS A 1 88 ? -1.095 15.089 29.786 1.00 63.41 88 LYS A N 1
ATOM 695 C CA . LYS A 1 88 ? -2.284 14.325 29.422 1.00 64.45 88 LYS A CA 1
ATOM 696 C C . LYS A 1 88 ? -3.630 14.961 29.772 1.00 63.05 88 LYS A C 1
ATOM 697 O O . LYS A 1 88 ? -4.622 14.752 29.068 1.00 62.54 88 LYS A O 1
ATOM 703 N N . ASN A 1 89 ? -3.670 15.748 30.841 1.00 62.05 89 ASN A N 1
ATOM 704 C CA . ASN A 1 89 ? -4.926 16.361 31.255 1.00 61.11 89 ASN A CA 1
ATOM 705 C C . ASN A 1 89 ? -5.130 17.796 30.806 1.00 59.59 89 ASN A C 1
ATOM 706 O O . ASN A 1 89 ? -6.157 18.406 31.109 1.00 60.39 89 ASN A O 1
ATOM 711 N N . ASN A 1 90 ? -4.157 18.336 30.083 1.00 57.11 90 ASN A N 1
ATOM 712 C CA . ASN A 1 90 ? -4.260 19.700 29.585 1.00 55.81 90 ASN A CA 1
ATOM 713 C C . ASN A 1 90 ? -4.722 19.609 28.130 1.00 55.55 90 ASN A C 1
ATOM 714 O O . ASN A 1 90 ? -3.948 19.240 27.245 1.00 54.38 90 ASN A O 1
ATOM 719 N N . LYS A 1 91 ? -5.985 19.937 27.885 1.00 55.52 91 LYS A N 1
ATOM 720 C CA . LYS A 1 91 ? -6.522 19.854 26.534 1.00 55.37 91 LYS A CA 1
ATOM 721 C C . LYS A 1 91 ? -5.915 20.862 25.561 1.00 54.72 91 LYS A C 1
ATOM 722 O O . LYS A 1 91 ? -5.883 20.623 24.352 1.00 55.83 91 LYS A O 1
ATOM 728 N N . LEU A 1 92 ? -5.423 21.981 26.082 1.00 52.67 92 LEU A N 1
ATOM 729 C CA . LEU A 1 92 ? -4.822 23.005 25.234 1.00 51.01 92 LEU A CA 1
ATOM 730 C C . LEU A 1 92 ? -3.452 22.593 24.680 1.00 50.54 92 LEU A C 1
ATOM 731 O O . LEU A 1 92 ? -2.988 23.138 23.672 1.00 51.61 92 LEU A O 1
ATOM 736 N N . LEU A 1 93 ? -2.809 21.624 25.327 1.00 48.78 93 LEU A N 1
ATOM 737 C CA . LEU A 1 93 ? -1.493 21.181 24.885 1.00 47.69 93 LEU A CA 1
ATOM 738 C C . LEU A 1 93 ? -1.514 19.916 24.044 1.00 48.63 93 LEU A C 1
ATOM 739 O O . LEU A 1 93 ? -0.467 19.452 23.577 1.00 47.76 93 LEU A O 1
ATOM 744 N N . GLN A 1 94 ? -2.703 19.355 23.855 1.00 49.46 94 GLN A N 1
ATOM 745 C CA . GLN A 1 94 ? -2.844 18.152 23.046 1.00 48.82 94 GLN A CA 1
ATOM 746 C C . GLN A 1 94 ? -2.756 18.591 21.589 1.00 47.95 94 GLN A C 1
ATOM 747 O O . GLN A 1 94 ? -3.600 19.353 21.106 1.00 46.94 94 GLN A O 1
ATOM 753 N N . GLY A 1 95 ? -1.721 18.118 20.901 1.00 46.61 95 GLY A N 1
ATOM 754 C CA . GLY A 1 95 ? -1.530 18.480 19.511 1.00 45.35 95 GLY A CA 1
ATOM 755 C C . GLY A 1 95 ? -0.833 19.822 19.355 1.00 45.15 95 GLY A C 1
ATOM 756 O O . GLY A 1 95 ? -0.916 20.682 20.236 1.00 43.21 95 GLY A O 1
ATOM 757 N N . ARG A 1 96 ? -0.141 19.997 18.232 1.00 43.97 96 ARG A N 1
ATOM 758 C CA . ARG A 1 96 ? 0.561 21.243 17.948 1.00 44.63 96 ARG A CA 1
ATOM 759 C C . ARG A 1 96 ? -0.406 22.421 18.046 1.00 43.15 96 ARG A C 1
ATOM 760 O O . ARG A 1 96 ? -1.612 22.259 17.870 1.00 41.44 96 ARG A O 1
ATOM 768 N N . GLY A 1 97 ? 0.124 23.603 18.337 1.00 42.28 97 GLY A N 1
ATOM 769 C CA . GLY A 1 97 ? -0.731 24.770 18.426 1.00 41.74 97 GLY A CA 1
ATOM 770 C C . GLY A 1 97 ? -0.305 25.883 19.367 1.00 42.45 97 GLY A C 1
ATOM 771 O O . GLY A 1 97 ? 0.307 26.864 18.949 1.00 44.08 97 GLY A O 1
ATOM 772 N N . LEU A 1 98 ? -0.628 25.732 20.644 1.00 42.45 98 LEU A N 1
ATOM 773 C CA . LEU A 1 98 ? -0.329 26.750 21.640 1.00 41.11 98 LEU A CA 1
ATOM 774 C C . LEU A 1 98 ? 1.128 26.812 22.079 1.00 41.23 98 LEU A C 1
ATOM 775 O O . LEU A 1 98 ? 1.919 25.909 21.792 1.00 40.24 98 LEU A O 1
ATOM 780 N N . PRO A 1 99 ? 1.499 27.896 22.787 1.00 38.58 99 PRO A N 1
ATOM 781 C CA . PRO A 1 99 ? 2.869 28.044 23.272 1.00 38.36 99 PRO A CA 1
ATOM 782 C C . PRO A 1 99 ? 3.182 26.781 24.082 1.00 37.59 99 PRO A C 1
ATOM 783 O O . PRO A 1 99 ? 2.365 26.345 24.897 1.00 34.79 99 PRO A O 1
ATOM 787 N N . GLY A 1 100 ? 4.355 26.198 23.856 1.00 37.01 100 GLY A N 1
ATOM 788 C CA . GLY A 1 100 ? 4.712 24.986 24.568 1.00 37.25 100 GLY A CA 1
ATOM 789 C C . GLY A 1 100 ? 4.797 23.833 23.588 1.00 37.70 100 GLY A C 1
ATOM 790 O O . GLY A 1 100 ? 5.339 22.777 23.905 1.00 39.55 100 GLY A O 1
ATOM 791 N N . THR A 1 101 ? 4.263 24.041 22.386 1.00 37.62 101 THR A N 1
ATOM 792 C CA . THR A 1 101 ? 4.285 23.019 21.349 1.00 37.71 101 THR A CA 1
ATOM 793 C C . THR A 1 101 ? 5.411 23.259 20.346 1.00 37.54 101 THR A C 1
ATOM 794 O O . THR A 1 101 ? 5.429 22.659 19.265 1.00 35.37 101 THR A O 1
ATOM 798 N N . HIS A 1 102 ? 6.342 24.142 20.699 1.00 36.09 102 HIS A N 1
ATOM 799 C CA . HIS A 1 102 ? 7.476 24.424 19.828 1.00 37.75 102 HIS A CA 1
ATOM 800 C C . HIS A 1 102 ? 8.778 23.901 20.431 1.00 37.93 102 HIS A C 1
ATOM 801 O O . HIS A 1 102 ? 8.905 23.759 21.644 1.00 36.76 102 HIS A O 1
ATOM 808 N N . ASP A 1 103 ? 9.748 23.626 19.567 1.00 39.59 103 ASP A N 1
ATOM 809 C CA . ASP A 1 103 ? 11.043 23.117 19.996 1.00 39.53 103 ASP A CA 1
ATOM 810 C C . ASP A 1 103 ? 11.954 24.272 20.420 1.00 39.52 103 ASP A C 1
ATOM 811 O O . ASP A 1 103 ? 12.664 24.851 19.597 1.00 38.37 103 ASP A O 1
ATOM 816 N N . MET A 1 104 ? 11.932 24.592 21.711 1.00 40.39 104 MET A N 1
ATOM 817 C CA . MET A 1 104 ? 12.726 25.696 22.245 1.00 41.89 104 MET A CA 1
ATOM 818 C C . MET A 1 104 ? 14.221 25.448 22.210 1.00 43.05 104 MET A C 1
ATOM 819 O O . MET A 1 104 ? 15.000 26.372 21.970 1.00 43.06 104 MET A O 1
ATOM 824 N N . LYS A 1 105 ? 14.626 24.205 22.451 1.00 44.51 105 LYS A N 1
ATOM 825 C CA . LYS A 1 105 ? 16.045 23.872 22.445 1.00 46.10 105 LYS A CA 1
ATOM 826 C C . LYS A 1 105 ? 16.622 24.190 21.081 1.00 45.47 105 LYS A C 1
ATOM 827 O O . LYS A 1 105 ? 17.705 24.773 20.969 1.00 45.37 105 LYS A O 1
ATOM 833 N N . LEU A 1 106 ? 15.875 23.818 20.046 1.00 43.44 106 LEU A N 1
ATOM 834 C CA . LEU A 1 106 ? 16.293 24.051 18.677 1.00 42.84 106 LEU A CA 1
ATOM 835 C C . LEU A 1 106 ? 16.325 25.553 18.383 1.00 42.37 106 LEU A C 1
ATOM 836 O O . LEU A 1 106 ? 17.215 26.034 17.690 1.00 43.07 106 LEU A O 1
ATOM 841 N N . LEU A 1 107 ? 15.356 26.293 18.913 1.00 40.21 107 LEU A N 1
ATOM 842 C CA . LEU A 1 107 ? 15.297 27.728 18.675 1.00 39.83 107 LEU A CA 1
ATOM 843 C C . LEU A 1 107 ? 16.473 28.405 19.375 1.00 40.38 107 LEU A C 1
ATOM 844 O O . LEU A 1 107 ? 17.106 29.322 18.835 1.00 37.34 107 LEU A O 1
ATOM 849 N N . GLN A 1 108 ? 16.747 27.940 20.587 1.00 41.45 108 GLN A N 1
ATOM 850 C CA . GLN A 1 108 ? 17.849 28.446 21.386 1.00 44.87 108 GLN A CA 1
ATOM 851 C C . GLN A 1 108 ? 19.153 28.309 20.585 1.00 43.98 108 GLN A C 1
ATOM 852 O O . GLN A 1 108 ? 19.919 29.262 20.455 1.00 42.35 108 GLN A O 1
ATOM 858 N N . GLU A 1 109 ? 19.384 27.126 20.026 1.00 44.34 109 GLU A N 1
ATOM 859 C CA . GLU A 1 109 ? 20.596 26.877 19.251 1.00 46.50 109 GLU A CA 1
ATOM 860 C C . GLU A 1 109 ? 20.724 27.806 18.053 1.00 45.61 109 GLU A C 1
ATOM 861 O O . GLU A 1 109 ? 21.783 28.390 17.822 1.00 45.84 109 GLU A O 1
ATOM 867 N N . VAL A 1 110 ? 19.646 27.931 17.286 1.00 44.07 110 VAL A N 1
ATOM 868 C CA . VAL A 1 110 ? 19.643 28.794 16.112 1.00 42.32 110 VAL A CA 1
ATOM 869 C C . VAL A 1 110 ? 20.010 30.237 16.497 1.00 42.02 110 VAL A C 1
ATOM 870 O O . VAL A 1 110 ? 20.853 30.868 1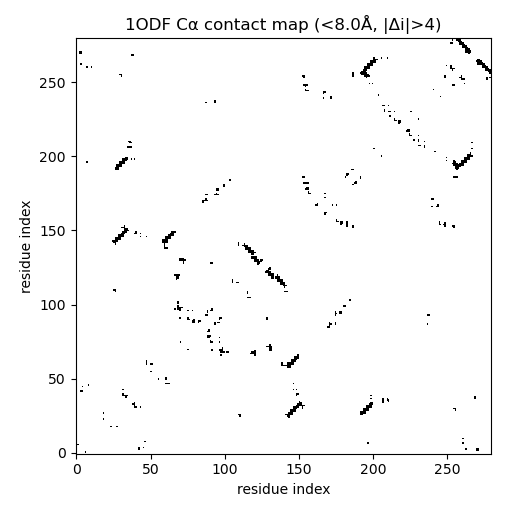5.852 1.00 41.24 110 VAL A O 1
ATOM 874 N N . LEU A 1 111 ? 19.385 30.749 17.551 1.00 40.95 111 LEU A N 1
ATOM 875 C CA . LEU A 1 111 ? 19.671 32.098 18.015 1.00 42.02 111 LEU A CA 1
ATOM 876 C C . LEU A 1 111 ? 21.147 32.195 18.377 1.00 43.28 111 LEU A C 1
ATOM 877 O O . LEU A 1 111 ? 21.822 33.166 18.016 1.00 40.33 111 LEU A O 1
ATOM 882 N N . ASN A 1 112 ? 21.635 31.180 19.091 1.00 45.00 112 ASN A N 1
ATOM 883 C CA . ASN A 1 112 ? 23.037 31.126 19.503 1.00 47.17 112 ASN A CA 1
ATOM 884 C C . ASN A 1 112 ? 23.947 31.256 18.301 1.00 45.75 112 ASN A C 1
ATOM 885 O O . ASN A 1 112 ? 24.862 32.080 18.286 1.00 46.32 112 ASN A O 1
ATOM 890 N N . THR A 1 113 ? 23.693 30.423 17.302 1.00 44.28 113 THR A N 1
ATOM 891 C CA . THR A 1 113 ? 24.480 30.425 16.081 1.00 46.63 113 THR A CA 1
ATOM 892 C C . THR A 1 113 ? 24.428 31.790 15.394 1.00 47.84 113 THR A C 1
ATOM 893 O O . THR A 1 113 ? 25.453 32.307 14.943 1.00 47.11 113 THR A O 1
ATOM 897 N N . ILE A 1 114 ? 23.237 32.379 15.325 1.00 48.63 114 ILE A N 1
ATOM 898 C CA . ILE A 1 114 ? 23.079 33.678 14.687 1.00 48.34 114 ILE A CA 1
ATOM 899 C C . ILE A 1 114 ? 23.884 34.762 15.392 1.00 50.32 114 ILE A C 1
ATOM 900 O O . ILE A 1 114 ? 24.585 35.533 14.741 1.00 51.50 114 ILE A O 1
ATOM 905 N N . PHE A 1 115 ? 23.801 34.825 16.717 1.00 51.65 115 PHE A N 1
ATOM 906 C CA . PHE A 1 115 ? 24.565 35.832 17.447 1.00 54.76 115 PHE A CA 1
ATOM 907 C C . PHE A 1 115 ? 26.008 35.385 17.682 1.00 58.82 115 PHE A C 1
ATOM 908 O O . PHE A 1 115 ? 26.727 35.988 18.477 1.00 60.30 115 PHE A O 1
ATOM 916 N N . ASN A 1 116 ? 26.426 34.339 16.974 1.00 62.99 116 ASN A N 1
ATOM 917 C CA . ASN A 1 116 ? 27.778 33.798 17.101 1.00 66.21 116 ASN A CA 1
ATOM 918 C C . ASN A 1 116 ? 28.699 34.343 16.008 1.00 67.18 116 ASN A C 1
ATOM 919 O O . ASN A 1 116 ? 29.838 34.737 16.276 1.00 67.99 116 ASN A O 1
ATOM 924 N N . GLN A 1 123 ? 29.186 28.206 10.787 1.00 72.92 123 GLN A N 1
ATOM 925 C CA . GLN A 1 123 ? 29.738 28.034 9.445 1.00 73.88 123 GLN A CA 1
ATOM 926 C C . GLN A 1 123 ? 29.441 29.264 8.580 1.00 73.39 123 GLN A C 1
ATOM 927 O O . GLN A 1 123 ? 29.537 30.403 9.040 1.00 73.32 123 GLN A O 1
ATOM 933 N N . ASP A 1 124 ? 29.083 29.021 7.323 1.00 72.70 124 ASP A N 1
ATOM 934 C CA . ASP A 1 124 ? 28.760 30.087 6.385 1.00 71.81 124 ASP A CA 1
ATOM 935 C C . ASP A 1 124 ? 27.240 30.201 6.303 1.00 69.76 124 ASP A C 1
ATOM 936 O O . ASP A 1 124 ? 26.699 31.134 5.701 1.00 68.81 124 ASP A O 1
ATOM 941 N N . THR A 1 125 ? 26.561 29.232 6.909 1.00 66.61 125 THR A N 1
ATOM 942 C CA . THR A 1 125 ? 25.107 29.201 6.930 1.00 62.73 125 THR A CA 1
ATOM 943 C C . THR A 1 125 ? 24.618 28.578 8.227 1.00 60.18 125 THR A C 1
ATOM 944 O O . THR A 1 125 ? 25.335 27.809 8.866 1.00 59.31 125 THR A O 1
ATOM 948 N N . VAL A 1 126 ? 23.398 28.935 8.615 1.00 57.42 126 VAL A N 1
ATOM 949 C CA . VAL A 1 126 ? 22.765 28.386 9.808 1.00 53.93 126 VAL A CA 1
ATOM 950 C C . VAL A 1 126 ? 21.531 27.686 9.271 1.00 52.31 126 VAL A C 1
ATOM 951 O O . VAL A 1 126 ? 20.883 28.185 8.350 1.00 50.87 126 VAL A O 1
ATOM 955 N N . VAL A 1 127 ? 21.214 26.526 9.822 1.00 50.84 127 VAL A N 1
ATOM 956 C CA . VAL A 1 127 ? 20.055 25.793 9.352 1.00 50.32 127 VAL A CA 1
ATOM 957 C C . VAL A 1 127 ? 18.844 25.963 10.254 1.00 50.04 127 VAL A C 1
ATOM 958 O O . VAL A 1 127 ? 18.921 25.770 11.468 1.00 50.30 127 VAL A O 1
ATOM 962 N N . LEU A 1 128 ? 17.727 26.342 9.643 1.00 48.17 128 LEU A N 1
ATOM 963 C CA . LEU A 1 128 ? 16.470 26.514 10.362 1.00 47.88 128 LEU A CA 1
ATOM 964 C C . LEU A 1 128 ? 15.499 25.436 9.888 1.00 47.31 128 LEU A C 1
ATOM 965 O O . LEU A 1 128 ? 15.517 25.035 8.722 1.00 46.81 128 LEU A O 1
ATOM 970 N N . PRO A 1 129 ? 14.642 24.943 10.793 1.00 46.87 129 PRO A N 1
ATOM 971 C CA . PRO A 1 129 ? 13.681 23.902 10.429 1.00 46.06 129 PRO A CA 1
ATOM 972 C C . PRO A 1 129 ? 12.507 24.370 9.586 1.00 46.84 129 PRO A C 1
ATOM 973 O O . PRO A 1 129 ? 12.207 25.564 9.492 1.00 47.20 129 PRO A O 1
ATOM 977 N N . LYS A 1 130 ? 11.858 23.398 8.963 1.00 47.49 130 LYS A N 1
ATOM 978 C CA . LYS A 1 130 ? 10.673 23.624 8.154 1.00 47.82 130 LYS A CA 1
ATOM 979 C C . LYS A 1 130 ? 9.684 22.560 8.606 1.00 46.71 130 LYS A C 1
ATOM 980 O O . LYS A 1 130 ? 10.074 21.454 8.986 1.00 46.91 130 LYS A O 1
ATOM 986 N N . TYR A 1 131 ? 8.405 22.891 8.588 1.00 45.63 131 TYR A N 1
ATOM 987 C CA . TYR A 1 131 ? 7.402 21.950 9.054 1.00 46.26 131 TYR A CA 1
ATOM 988 C C . TYR A 1 131 ? 6.481 21.516 7.923 1.00 47.13 131 TYR A C 1
ATOM 989 O O . TYR A 1 131 ? 6.341 22.216 6.923 1.00 48.83 131 TYR A O 1
ATOM 998 N N . ASP A 1 132 ? 5.862 20.354 8.092 1.00 48.45 132 ASP A N 1
ATOM 999 C CA . ASP A 1 132 ? 4.938 19.808 7.108 1.00 50.63 132 ASP A CA 1
ATOM 1000 C C . ASP A 1 132 ? 3.696 19.366 7.865 1.00 50.65 132 ASP A C 1
ATOM 1001 O O . ASP A 1 132 ? 3.710 18.327 8.524 1.00 50.04 132 ASP A O 1
ATOM 1006 N N . LYS A 1 133 ? 2.631 20.162 7.767 1.00 51.78 133 LYS A N 1
ATOM 1007 C CA . LYS A 1 133 ? 1.369 19.888 8.461 1.00 53.22 133 LYS A CA 1
ATOM 1008 C C . LYS A 1 133 ? 0.523 18.749 7.882 1.00 55.64 133 LYS A C 1
ATOM 1009 O O . LYS A 1 133 ? -0.374 18.232 8.561 1.00 56.01 133 LYS A O 1
ATOM 1015 N N . SER A 1 134 ? 0.795 18.364 6.637 1.00 57.26 134 SER A N 1
ATOM 1016 C CA . SER A 1 134 ? 0.037 17.295 5.989 1.00 58.59 134 SER A CA 1
ATOM 1017 C C . SER A 1 134 ? 0.429 15.919 6.522 1.00 59.22 134 SER A C 1
ATOM 1018 O O . SER A 1 134 ? -0.333 14.957 6.405 1.00 60.04 134 SER A O 1
ATOM 1021 N N . GLN A 1 135 ? 1.615 15.835 7.113 1.00 58.31 135 GLN A N 1
ATOM 1022 C CA . GLN A 1 135 ? 2.114 14.579 7.653 1.00 57.85 135 GLN A CA 1
ATOM 1023 C C . GLN A 1 135 ? 1.172 13.936 8.669 1.00 57.54 135 GLN A C 1
ATOM 1024 O O . GLN A 1 135 ? 0.296 14.597 9.234 1.00 57.02 135 GLN A O 1
ATOM 1030 N N . PHE A 1 136 ? 1.369 12.639 8.892 1.00 57.45 136 PHE A N 1
ATOM 1031 C CA . PHE A 1 136 ? 0.556 11.857 9.822 1.00 58.04 136 PHE A CA 1
ATOM 1032 C C . PHE A 1 136 ? -0.918 12.241 9.835 1.00 59.14 136 PHE A C 1
ATOM 1033 O O . PHE A 1 136 ? -1.465 12.615 10.876 1.00 59.03 136 PHE A O 1
ATOM 1041 N N . LYS A 1 137 ? -1.562 12.146 8.680 1.00 59.75 137 LYS A N 1
ATOM 1042 C CA . LYS A 1 137 ? -2.976 12.468 8.582 1.00 61.23 137 LYS A CA 1
ATOM 1043 C C . LYS A 1 137 ? -3.311 13.829 9.194 1.00 61.56 137 LYS A C 1
ATOM 1044 O O . LYS A 1 137 ? -4.272 13.956 9.952 1.00 61.63 137 LYS A O 1
ATOM 1050 N N . GLY A 1 138 ? -2.504 14.839 8.883 1.00 61.43 138 GLY A N 1
ATOM 1051 C CA . GLY A 1 138 ? -2.772 16.173 9.392 1.00 60.16 138 GLY A CA 1
ATOM 1052 C C . GLY A 1 138 ? -2.198 16.546 10.744 1.00 58.97 138 GLY A C 1
ATOM 1053 O O . GLY A 1 138 ? -2.340 17.693 11.165 1.00 58.99 138 GLY A O 1
ATOM 1054 N N . GLU A 1 139 ? -1.564 15.604 11.436 1.00 57.54 139 GLU A N 1
ATOM 1055 C CA . GLU A 1 139 ? -0.983 15.913 12.740 1.00 56.84 139 GLU A CA 1
ATOM 1056 C C . GLU A 1 139 ? 0.320 16.690 12.550 1.00 55.50 139 GLU A C 1
ATOM 1057 O O . GLU A 1 139 ? 0.732 17.456 13.422 1.00 55.61 139 GLU A O 1
ATOM 1063 N N . GLY A 1 140 ? 0.954 16.493 11.399 1.00 54.20 140 GLY A N 1
ATOM 1064 C CA . GLY A 1 140 ? 2.181 17.203 11.087 1.00 53.78 140 GLY A CA 1
ATOM 1065 C C . GLY A 1 140 ? 3.472 16.631 11.639 1.00 53.52 140 GLY A C 1
ATOM 1066 O O . GLY A 1 140 ? 3.471 15.853 12.593 1.00 53.66 140 GLY A O 1
ATOM 1067 N N . ASP A 1 141 ? 4.580 17.034 11.023 1.00 53.25 141 ASP A N 1
ATOM 1068 C CA . ASP A 1 141 ? 5.911 16.591 11.421 1.00 53.15 141 ASP A CA 1
ATOM 1069 C C . ASP A 1 141 ? 6.957 17.523 10.798 1.00 51.91 141 ASP A C 1
ATOM 1070 O O . ASP A 1 141 ? 6.664 18.263 9.860 1.00 51.03 141 ASP A O 1
ATOM 1075 N N . ARG A 1 142 ? 8.174 17.496 11.326 1.00 52.22 142 ARG A N 1
ATOM 1076 C CA . ARG A 1 142 ? 9.241 18.343 10.802 1.00 53.15 142 ARG A CA 1
ATOM 1077 C C . ARG A 1 142 ? 9.773 17.781 9.485 1.00 54.88 142 ARG A C 1
ATOM 1078 O O . ARG A 1 142 ? 9.854 16.564 9.311 1.00 55.58 142 ARG A O 1
ATOM 1086 N N . CYS A 1 143 ? 10.120 18.669 8.556 1.00 57.12 143 CYS A N 1
ATOM 1087 C CA . CYS A 1 143 ? 10.659 18.253 7.261 1.00 57.91 143 CYS A CA 1
ATOM 1088 C C . CYS A 1 143 ? 12.050 17.652 7.454 1.00 59.30 143 CYS A C 1
ATOM 1089 O O . CYS A 1 143 ? 12.774 18.027 8.380 1.00 57.95 143 CYS A O 1
ATOM 1092 N N . PRO A 1 144 ? 12.436 16.698 6.588 1.00 60.89 144 PRO A N 1
ATOM 1093 C CA . PRO A 1 144 ? 13.754 16.057 6.683 1.00 61.05 144 PRO A CA 1
ATOM 1094 C C . PRO A 1 144 ? 14.843 17.076 6.356 1.00 60.78 144 PRO A C 1
ATOM 1095 O O . PRO A 1 144 ? 16.024 16.864 6.633 1.00 61.44 144 PRO A O 1
ATOM 1099 N N . THR A 1 145 ? 14.428 18.186 5.756 1.00 60.12 145 THR A N 1
ATOM 1100 C CA . THR A 1 145 ? 15.352 19.250 5.388 1.00 58.34 145 THR A CA 1
ATOM 1101 C C . THR A 1 145 ? 14.703 20.625 5.549 1.00 56.64 145 THR A C 1
ATOM 1102 O O . THR A 1 145 ? 13.609 20.885 5.030 1.00 56.10 145 THR A O 1
ATOM 1106 N N . GLY A 1 146 ? 15.388 21.503 6.274 1.00 54.32 146 GLY A N 1
ATOM 1107 C CA . GLY A 1 146 ? 14.869 22.837 6.499 1.00 53.66 146 GLY A CA 1
ATOM 1108 C C . GLY A 1 146 ? 15.378 23.853 5.496 1.00 52.68 146 GLY A C 1
ATOM 1109 O O . GLY A 1 146 ? 15.383 23.604 4.293 1.00 52.73 146 GLY A O 1
ATOM 1110 N N . GLN A 1 147 ? 15.812 25.004 5.996 1.00 51.57 147 GLN A N 1
ATOM 1111 C CA . GLN A 1 147 ? 16.318 26.071 5.142 1.00 50.71 147 GLN A CA 1
ATOM 1112 C C . GLN A 1 147 ? 17.677 26.517 5.659 1.00 50.53 147 GLN A C 1
ATOM 1113 O O . GLN A 1 147 ? 18.003 26.313 6.829 1.00 51.71 147 GLN A O 1
ATOM 1119 N N . LYS A 1 148 ? 18.468 27.131 4.789 1.00 50.38 148 LYS A N 1
ATOM 1120 C CA . LYS A 1 148 ? 19.781 27.626 5.184 1.00 50.07 148 LYS A CA 1
ATOM 1121 C C . LYS A 1 148 ? 19.891 29.127 4.953 1.00 49.23 148 LYS A C 1
ATOM 1122 O O . LYS A 1 148 ? 19.523 29.635 3.897 1.00 49.02 148 LYS A O 1
ATOM 1128 N N . ILE A 1 149 ? 20.395 29.837 5.953 1.00 49.41 149 ILE A N 1
ATOM 1129 C CA . ILE A 1 149 ? 20.548 31.279 5.845 1.00 49.36 149 ILE A CA 1
ATOM 1130 C C . ILE A 1 149 ? 22.020 31.659 5.956 1.00 48.04 149 ILE A C 1
ATOM 1131 O O . ILE A 1 149 ? 22.744 31.105 6.782 1.00 45.77 149 ILE A O 1
ATOM 1136 N N . LYS A 1 150 ? 22.458 32.599 5.119 1.00 47.40 150 LYS A N 1
ATOM 1137 C CA . LYS A 1 150 ? 23.853 33.041 5.126 1.00 48.55 150 LYS A CA 1
ATOM 1138 C C . LYS A 1 150 ? 24.220 33.846 6.369 1.00 46.98 150 LYS A C 1
ATOM 1139 O O . LYS A 1 150 ? 23.509 34.774 6.751 1.00 47.17 150 LYS A O 1
ATOM 1145 N N . LEU A 1 151 ? 25.334 33.481 6.995 1.00 46.14 151 LEU A N 1
ATOM 1146 C CA . LEU A 1 151 ? 25.826 34.181 8.172 1.00 46.02 151 LEU A CA 1
ATOM 1147 C C . LEU A 1 151 ? 26.942 35.143 7.756 1.00 46.83 151 LEU A C 1
ATOM 1148 O O . LEU A 1 151 ? 27.705 34.869 6.831 1.00 46.97 151 LEU A O 1
ATOM 1153 N N . PRO A 1 152 ? 27.026 36.306 8.413 1.00 45.93 152 PRO A N 1
ATOM 1154 C CA . PRO A 1 152 ? 26.134 36.738 9.494 1.00 45.28 152 PRO A CA 1
ATOM 1155 C C . PRO A 1 152 ? 24.770 37.203 8.956 1.00 42.55 152 PRO A C 1
ATOM 1156 O O . PRO A 1 152 ? 24.646 37.589 7.796 1.00 42.44 152 PRO A O 1
ATOM 1160 N N . VAL A 1 153 ? 23.749 37.156 9.801 1.00 40.67 153 VAL A N 1
ATOM 1161 C CA . VAL A 1 153 ? 22.421 37.586 9.388 1.00 39.21 153 VAL A CA 1
ATOM 1162 C C . VAL A 1 153 ? 22.256 39.070 9.706 1.00 38.64 153 VAL A C 1
ATOM 1163 O O . VAL A 1 153 ? 22.506 39.503 10.831 1.00 37.93 153 VAL A O 1
ATOM 1167 N N . ASP A 1 154 ? 21.851 39.843 8.703 1.00 36.80 154 ASP A N 1
ATOM 1168 C CA . ASP A 1 154 ? 21.652 41.274 8.874 1.00 37.52 154 ASP A CA 1
ATOM 1169 C C . ASP A 1 154 ? 20.234 41.620 9.344 1.00 36.43 154 ASP A C 1
ATOM 1170 O O . ASP A 1 154 ? 20.052 42.448 10.231 1.00 36.12 154 ASP A O 1
ATOM 1175 N N . ILE A 1 155 ? 19.236 40.983 8.745 1.00 36.64 155 ILE A N 1
ATOM 1176 C CA . ILE A 1 155 ? 17.845 41.214 9.113 1.00 37.78 155 ILE A CA 1
ATOM 1177 C C . ILE A 1 155 ? 17.135 39.876 9.246 1.00 37.04 155 ILE A C 1
ATOM 1178 O O . ILE A 1 155 ? 17.183 39.052 8.337 1.00 35.71 155 ILE A O 1
ATOM 1183 N N . PHE A 1 156 ? 16.501 39.651 10.391 1.00 34.89 156 PHE A N 1
ATOM 1184 C CA . PHE A 1 156 ? 15.775 38.412 10.591 1.00 34.55 156 PHE A CA 1
ATOM 1185 C C . PHE A 1 156 ? 14.312 38.683 10.894 1.00 32.48 156 PHE A C 1
ATOM 1186 O O . PHE A 1 156 ? 13.961 39.325 11.888 1.00 30.06 156 PHE A O 1
ATOM 1194 N N . ILE A 1 157 ? 13.466 38.166 10.017 1.00 33.78 157 ILE A N 1
ATOM 1195 C CA . ILE A 1 157 ? 12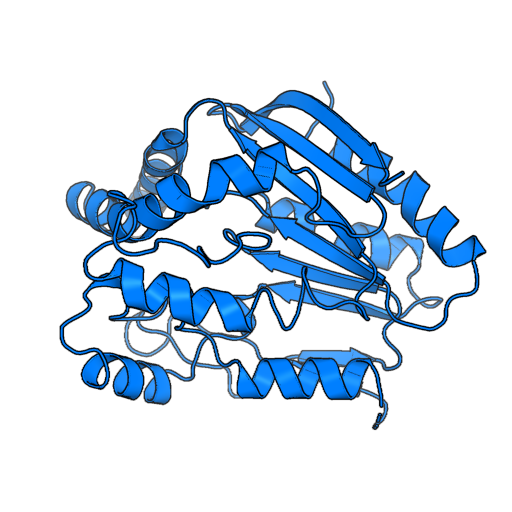.029 38.331 10.116 1.00 33.84 157 ILE A CA 1
ATOM 1196 C C . ILE A 1 157 ? 11.391 37.102 10.742 1.00 33.55 157 ILE A C 1
ATOM 1197 O O . ILE A 1 157 ? 11.533 35.996 10.229 1.00 34.48 157 ILE A O 1
ATOM 1202 N N . LEU A 1 158 ? 10.707 37.299 11.864 1.00 32.65 158 LEU A N 1
ATOM 1203 C CA . LEU A 1 158 ? 10.016 36.208 12.542 1.00 31.26 158 LEU A CA 1
ATOM 1204 C C . LEU A 1 158 ? 8.552 36.636 12.712 1.00 32.22 158 LEU A C 1
ATOM 1205 O O . LEU A 1 158 ? 8.272 37.804 13.012 1.00 29.70 158 LEU A O 1
ATOM 1210 N N . GLU A 1 159 ? 7.626 35.700 12.511 1.00 29.99 159 GLU A N 1
ATOM 1211 C CA . GLU A 1 159 ? 6.207 36.015 12.628 1.00 30.99 159 GLU A CA 1
ATOM 1212 C C . GLU A 1 159 ? 5.399 34.910 13.293 1.00 29.97 159 GLU A C 1
ATOM 1213 O O . GLU A 1 159 ? 5.671 33.725 13.102 1.00 28.19 159 GLU A O 1
ATOM 1219 N N . GLY A 1 160 ? 4.403 35.327 14.074 1.00 31.06 160 GLY A N 1
ATOM 1220 C CA . GLY A 1 160 ? 3.528 34.405 14.776 1.00 28.46 160 GLY A CA 1
ATOM 1221 C C . GLY A 1 160 ? 2.320 35.156 15.318 1.00 30.18 160 GLY A C 1
ATOM 1222 O O . GLY A 1 160 ? 2.336 36.388 15.427 1.00 28.28 160 GLY A O 1
ATOM 1223 N N . TRP A 1 161 ? 1.272 34.414 15.668 1.00 30.67 161 TRP A N 1
ATOM 1224 C CA . TRP A 1 161 ? 0.048 35.016 16.187 1.00 32.86 161 TRP A CA 1
ATOM 1225 C C . TRP A 1 161 ? 0.160 35.426 17.657 1.00 32.05 161 TRP A C 1
ATOM 1226 O O . TRP A 1 161 ? -0.670 36.193 18.143 1.00 32.91 161 TRP A O 1
ATOM 1237 N N . PHE A 1 162 ? 1.175 34.923 18.360 1.00 31.24 162 PHE A N 1
ATOM 1238 C CA . PHE A 1 162 ? 1.358 35.258 19.774 1.00 30.88 162 PHE A CA 1
ATOM 1239 C C . PHE A 1 162 ? 2.707 35.916 20.120 1.00 29.71 162 PHE A C 1
ATOM 1240 O O . PHE A 1 162 ? 3.076 36.013 21.293 1.00 30.07 162 PHE A O 1
ATOM 1248 N N . LEU A 1 163 ? 3.440 36.368 19.113 1.00 28.01 163 LEU A N 1
ATOM 1249 C CA . LEU A 1 163 ? 4.717 37.008 19.370 1.00 29.24 163 LEU A CA 1
ATOM 1250 C C . LEU A 1 163 ? 4.503 38.315 20.137 1.00 30.60 163 LEU A C 1
ATOM 1251 O O . LEU A 1 163 ? 3.698 39.166 19.740 1.00 29.03 163 LEU A O 1
ATOM 1256 N N . GLY A 1 164 ? 5.223 38.470 21.243 1.00 28.94 164 GLY A N 1
ATOM 1257 C CA . GLY A 1 164 ? 5.082 39.681 22.025 1.00 31.13 164 GLY A CA 1
ATOM 1258 C C . GLY A 1 164 ? 4.295 39.475 23.307 1.00 32.06 164 GLY A C 1
ATOM 1259 O O . GLY A 1 164 ? 4.409 40.281 24.232 1.00 31.73 164 GLY A O 1
ATOM 1260 N N . PHE A 1 165 ? 3.492 38.412 23.367 1.00 32.83 165 PHE A N 1
ATOM 1261 C CA . PHE A 1 165 ? 2.713 38.122 24.570 1.00 33.51 165 PHE A CA 1
ATOM 1262 C C . PHE A 1 165 ? 3.686 37.814 25.699 1.00 33.33 165 PHE A C 1
ATOM 1263 O O . PHE A 1 165 ? 4.707 37.152 25.490 1.00 34.22 165 PHE A O 1
ATOM 1271 N N . ASN A 1 166 ? 3.372 38.284 26.897 1.00 33.38 166 ASN A N 1
ATOM 1272 C CA . ASN A 1 166 ? 4.240 38.037 28.042 1.00 35.53 166 ASN A CA 1
ATOM 1273 C C . ASN A 1 166 ? 3.532 37.289 29.164 1.00 34.38 166 ASN A C 1
ATOM 1274 O O . ASN A 1 166 ? 2.370 37.558 29.485 1.00 32.47 166 ASN A O 1
ATOM 1279 N N . PRO A 1 167 ? 4.237 36.333 29.776 1.00 33.40 167 PRO A N 1
ATOM 1280 C CA . PRO A 1 167 ? 3.681 35.535 30.867 1.00 31.99 167 PRO A CA 1
ATOM 1281 C C . PRO A 1 167 ? 3.265 36.341 32.081 1.00 34.15 167 PRO A C 1
ATOM 1282 O O . PRO A 1 167 ? 3.864 37.375 32.400 1.00 30.88 167 PRO A O 1
ATOM 1286 N N . ILE A 1 168 ? 2.201 35.879 32.733 1.00 35.37 168 ILE A N 1
ATOM 1287 C CA . ILE A 1 168 ? 1.725 36.508 33.954 1.00 38.74 168 ILE A CA 1
ATOM 1288 C C . ILE A 1 168 ? 2.774 36.071 34.964 1.00 40.32 168 ILE A C 1
ATOM 1289 O O . ILE A 1 168 ? 3.078 34.882 35.067 1.00 42.14 168 ILE A O 1
ATOM 1294 N N . LEU A 1 169 ? 3.343 37.016 35.696 1.00 42.02 169 LEU A N 1
ATOM 1295 C CA . LEU A 1 169 ? 4.390 36.674 36.646 1.00 44.67 169 LEU A CA 1
ATOM 1296 C C . LEU A 1 169 ? 3.967 36.679 38.102 1.00 47.36 169 LEU A C 1
ATOM 1297 O O . LEU A 1 169 ? 4.401 35.834 38.884 1.00 47.55 169 LEU A O 1
ATOM 1302 N N . GLN A 1 170 ? 3.110 37.623 38.461 1.00 49.58 170 GLN A N 1
ATOM 1303 C CA . GLN A 1 170 ? 2.680 37.747 39.838 1.00 52.93 170 GLN A CA 1
ATOM 1304 C C . GLN A 1 170 ? 1.198 37.480 40.054 1.00 51.10 170 GLN A C 1
ATOM 1305 O O . GLN A 1 170 ? 0.381 37.744 39.178 1.00 51.21 170 GLN A O 1
ATOM 1311 N N . GLY A 1 171 ? 0.873 36.965 41.240 1.00 50.80 171 GLY A N 1
ATOM 1312 C CA . GLY A 1 171 ? -0.501 36.666 41.600 1.00 50.27 171 GLY A CA 1
ATOM 1313 C C . GLY A 1 171 ? -1.241 35.814 40.590 1.00 50.53 171 GLY A C 1
ATOM 1314 O O . GLY A 1 171 ? -2.432 36.028 40.356 1.00 50.17 171 GLY A O 1
ATOM 1315 N N . ILE A 1 172 ? -0.555 34.831 40.013 1.00 49.72 172 ILE A N 1
ATOM 1316 C CA . ILE A 1 172 ? -1.166 33.972 39.006 1.00 51.23 172 ILE A CA 1
ATOM 1317 C C . ILE A 1 172 ? -2.332 33.110 39.501 1.00 54.54 172 ILE A C 1
ATOM 1318 O O . ILE A 1 172 ? -2.973 32.419 38.710 1.00 55.07 172 ILE A O 1
ATOM 1323 N N . GLU A 1 173 ? -2.613 33.148 40.799 1.00 56.63 173 GLU A N 1
ATOM 1324 C CA . GLU A 1 173 ? -3.712 32.363 41.345 1.00 59.59 173 GLU A CA 1
ATOM 1325 C C . GLU A 1 173 ? -4.934 33.222 41.618 1.00 61.79 173 GLU A C 1
ATOM 1326 O O . GLU A 1 173 ? -5.962 32.722 42.072 1.00 60.82 173 GLU A O 1
ATOM 1332 N N . ASN A 1 174 ? -4.813 34.515 41.341 1.00 64.47 174 ASN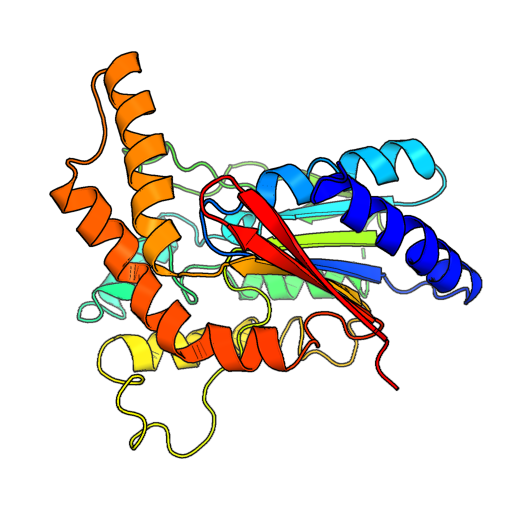 A N 1
ATOM 1333 C CA . ASN A 1 174 ? -5.909 35.448 41.547 1.00 68.17 174 ASN A CA 1
ATOM 1334 C C . ASN A 1 174 ? -6.539 35.847 40.220 1.00 69.19 174 ASN A C 1
ATOM 1335 O O . ASN A 1 174 ? -7.680 36.304 40.182 1.00 69.12 174 ASN A O 1
ATOM 1340 N N . ASN A 1 175 ? -5.792 35.668 39.134 1.00 70.85 175 ASN A N 1
ATOM 1341 C CA . ASN A 1 175 ? -6.288 36.003 37.801 1.00 72.62 175 ASN A CA 1
ATOM 1342 C C . ASN A 1 175 ? -7.273 34.936 37.319 1.00 73.42 175 ASN A C 1
ATOM 1343 O O . ASN A 1 175 ? -6.899 33.783 37.092 1.00 73.61 175 ASN A O 1
ATOM 1348 N N . ASP A 1 176 ? -8.529 35.334 37.156 1.00 74.37 176 ASP A N 1
ATOM 1349 C CA . ASP A 1 176 ? -9.585 34.419 36.730 1.00 75.39 176 ASP A CA 1
ATOM 1350 C C . ASP A 1 176 ? -9.338 33.782 35.364 1.00 74.84 176 ASP A C 1
ATOM 1351 O O . ASP A 1 176 ? -9.652 32.607 35.153 1.00 75.09 176 ASP A O 1
ATOM 1356 N N . LEU A 1 177 ? -8.778 34.560 34.440 1.00 73.28 177 LEU A N 1
ATOM 1357 C CA . LEU A 1 177 ? -8.484 34.070 33.094 1.00 71.31 177 LEU A CA 1
ATOM 1358 C C . LEU A 1 177 ? -7.351 33.039 33.131 1.00 69.42 177 LEU A C 1
ATOM 1359 O O . LEU A 1 177 ? -7.296 32.112 32.315 1.00 68.83 177 LEU A O 1
ATOM 1364 N N . LEU A 1 178 ? -6.453 33.203 34.096 1.00 66.76 178 LEU A N 1
ATOM 1365 C CA . LEU A 1 178 ? -5.327 32.301 34.235 1.00 63.81 178 LEU A CA 1
ATOM 1366 C C . LEU A 1 178 ? -5.667 31.127 35.135 1.00 62.58 178 LEU A C 1
ATOM 1367 O O . LEU A 1 178 ? -5.401 31.146 36.335 1.00 62.77 178 LEU A O 1
ATOM 1372 N N . THR A 1 179 ? -6.258 30.100 34.548 1.00 61.59 179 THR A N 1
ATOM 1373 C CA . THR A 1 179 ? -6.618 28.924 35.313 1.00 60.88 179 THR A CA 1
ATOM 1374 C C . THR A 1 179 ? -6.571 27.684 34.441 1.00 59.47 179 THR A C 1
ATOM 1375 O O . THR A 1 179 ? -6.281 27.759 33.246 1.00 59.10 179 THR A O 1
ATOM 1379 N N . GLY A 1 180 ? -6.862 26.543 35.054 1.00 56.88 180 GLY A N 1
ATOM 1380 C CA . GLY A 1 180 ? -6.871 25.289 34.331 1.00 54.26 180 GLY A CA 1
ATOM 1381 C C . GLY A 1 180 ? -5.684 25.059 33.421 1.00 53.74 180 GLY A C 1
ATOM 1382 O O . GLY A 1 180 ? -4.527 25.202 33.826 1.00 52.05 180 GLY A O 1
ATOM 1383 N N . ASP A 1 181 ? -5.978 24.709 32.175 1.00 52.70 181 ASP A N 1
ATOM 1384 C CA . ASP A 1 181 ? -4.938 24.420 31.199 1.00 51.47 181 ASP A CA 1
ATOM 1385 C C . ASP A 1 181 ? -4.051 25.615 30.855 1.00 50.12 181 ASP A C 1
ATOM 1386 O O . ASP A 1 181 ? -2.935 25.438 30.360 1.00 49.99 181 ASP A O 1
ATOM 1391 N N . MET A 1 182 ? -4.533 26.826 31.117 1.00 47.08 182 MET A N 1
ATOM 1392 C CA . MET A 1 182 ? -3.751 28.017 30.804 1.00 45.87 182 MET A CA 1
ATOM 1393 C C . MET A 1 182 ? -2.559 28.213 31.716 1.00 45.39 182 MET A C 1
ATOM 1394 O O . MET A 1 182 ? -1.621 28.921 31.370 1.00 46.83 182 MET A O 1
ATOM 1399 N N . VAL A 1 183 ? -2.597 27.584 32.880 1.00 45.86 183 VAL A N 1
ATOM 1400 C CA . VAL A 1 183 ? -1.511 27.703 33.837 1.00 46.31 183 VAL A CA 1
ATOM 1401 C C . VAL A 1 183 ? -0.191 27.246 33.227 1.00 46.70 183 VAL A C 1
ATOM 1402 O O . VAL A 1 183 ? 0.818 27.946 33.323 1.00 46.13 183 VAL A O 1
ATOM 1406 N N . ASP A 1 184 ? -0.199 26.077 32.594 1.00 46.10 184 ASP A N 1
ATOM 1407 C CA . ASP A 1 184 ? 1.010 25.556 31.968 1.00 47.26 184 ASP A CA 1
ATOM 1408 C C . ASP A 1 184 ? 1.364 26.364 30.715 1.00 46.48 184 ASP A C 1
ATOM 1409 O O . ASP A 1 184 ? 2.536 26.626 30.445 1.00 45.38 184 ASP A O 1
ATOM 1414 N N . VAL A 1 185 ? 0.352 26.759 29.950 1.00 45.35 185 VAL A N 1
ATOM 1415 C CA . VAL A 1 185 ? 0.599 27.527 28.738 1.00 44.17 185 VAL A CA 1
ATOM 1416 C C . VAL A 1 185 ? 1.380 28.782 29.104 1.00 43.89 185 VAL A C 1
ATOM 1417 O O . VAL A 1 185 ? 2.401 29.092 28.482 1.00 44.11 185 VAL A O 1
ATOM 1421 N N . ASN A 1 186 ? 0.897 29.483 30.126 1.00 41.30 186 ASN A N 1
ATOM 1422 C CA . ASN A 1 186 ? 1.533 30.698 30.621 1.00 40.40 186 ASN A CA 1
ATOM 1423 C C . ASN A 1 186 ? 2.997 30.437 30.986 1.00 39.98 186 ASN A C 1
ATOM 1424 O O . ASN A 1 186 ? 3.863 31.260 30.708 1.00 39.29 186 ASN A O 1
ATOM 1429 N N . ALA A 1 187 ? 3.273 29.293 31.609 1.00 40.17 187 ALA A N 1
ATOM 1430 C CA . ALA A 1 187 ? 4.643 28.951 31.993 1.00 39.38 187 ALA A CA 1
ATOM 1431 C C . ALA A 1 187 ? 5.480 28.729 30.746 1.00 38.94 187 ALA A C 1
ATOM 1432 O O . ALA A 1 187 ? 6.643 29.143 30.671 1.00 38.67 187 ALA A O 1
ATOM 1434 N N . LYS A 1 188 ? 4.872 28.064 29.772 1.00 37.64 188 LYS A N 1
ATOM 1435 C CA . LYS A 1 188 ? 5.519 27.770 28.504 1.00 36.81 188 LYS A CA 1
ATOM 1436 C C . LYS A 1 188 ? 5.827 29.047 27.713 1.00 34.63 188 LYS A C 1
ATOM 1437 O O . LYS A 1 188 ? 6.869 29.148 27.074 1.00 34.49 188 LYS A O 1
ATOM 1443 N N . LEU A 1 189 ? 4.921 30.018 27.762 1.00 32.54 189 LEU A N 1
ATOM 1444 C CA . LEU A 1 189 ? 5.112 31.273 27.042 1.00 32.81 189 LEU A CA 1
ATOM 1445 C C . LEU A 1 189 ? 6.430 31.949 27.450 1.00 35.04 189 LEU A C 1
ATOM 1446 O O . LEU A 1 189 ? 7.055 32.658 26.656 1.00 33.29 189 LEU A O 1
ATOM 1451 N N . PHE A 1 190 ? 6.848 31.714 28.691 1.00 34.82 190 PHE A N 1
ATOM 1452 C CA . PHE A 1 190 ? 8.072 32.297 29.216 1.00 36.15 190 PHE A CA 1
ATOM 1453 C C . PHE A 1 190 ? 9.294 32.088 28.319 1.00 35.85 190 PHE A C 1
ATOM 1454 O O . PHE A 1 190 ? 10.024 33.037 28.028 1.00 34.53 190 PHE A O 1
ATOM 1462 N N . PHE A 1 191 ? 9.508 30.852 27.879 1.00 35.06 191 PHE A N 1
ATOM 1463 C CA . PHE A 1 191 ? 10.664 30.530 27.050 1.00 38.15 191 PHE A CA 1
ATOM 1464 C C . PHE A 1 191 ? 10.793 31.346 25.764 1.00 36.54 191 PHE A C 1
ATOM 1465 O O . PHE A 1 191 ? 11.907 31.608 25.311 1.00 36.79 191 PHE A O 1
ATOM 1473 N N . TYR A 1 192 ? 9.667 31.743 25.177 1.00 33.98 192 TYR A N 1
ATOM 1474 C CA . TYR A 1 192 ? 9.697 32.523 23.950 1.00 33.09 192 TYR A CA 1
ATOM 1475 C C . TYR A 1 192 ? 10.054 33.959 24.283 1.00 34.13 192 TYR A C 1
ATOM 1476 O O . TYR A 1 192 ? 10.953 34.540 23.680 1.00 32.27 192 TYR A O 1
ATOM 1485 N N A SER A 1 193 ? 9.331 34.527 25.244 0.50 33.37 193 SER A N 1
ATOM 1486 N N B SER A 1 193 ? 9.329 34.521 25.246 0.50 33.22 193 SER A N 1
ATOM 1487 C CA A SER A 1 193 ? 9.552 35.899 25.677 0.50 32.86 193 SER A CA 1
ATOM 1488 C CA B SER A 1 193 ? 9.531 35.891 25.695 0.50 32.56 193 SER A CA 1
ATOM 1489 C C A SER A 1 193 ? 10.995 36.124 26.128 0.50 32.86 193 SER A C 1
ATOM 1490 C C B SER A 1 193 ? 10.975 36.133 26.149 0.50 32.69 193 SER A C 1
ATOM 1491 O O A SER A 1 193 ? 11.650 37.075 25.702 0.50 31.79 193 SER A O 1
ATOM 1492 O O B SER A 1 193 ? 11.611 37.105 25.742 0.50 31.63 193 SER A O 1
ATOM 1497 N N . ASP A 1 194 ? 11.481 35.234 26.987 1.00 33.09 194 ASP A N 1
ATOM 1498 C CA . ASP A 1 194 ? 12.838 35.320 27.520 1.00 35.59 194 ASP A CA 1
ATOM 1499 C C . ASP A 1 194 ? 13.898 35.261 26.430 1.00 36.54 194 ASP A C 1
ATOM 1500 O O . ASP A 1 194 ? 14.894 35.981 26.463 1.00 36.67 194 ASP A O 1
ATOM 1505 N N . LEU A 1 195 ? 13.656 34.391 25.464 1.00 36.72 195 LEU A N 1
ATOM 1506 C CA . LEU A 1 195 ? 14.559 34.178 24.350 1.00 37.22 195 LEU A CA 1
ATOM 1507 C C . LEU A 1 195 ? 14.472 35.246 23.251 1.00 36.96 195 LEU A C 1
ATOM 1508 O O . LEU A 1 195 ? 15.465 35.520 22.562 1.00 34.86 195 LEU A O 1
ATOM 1513 N N . LEU A 1 196 ? 13.303 35.874 23.116 1.00 33.76 196 LEU A N 1
ATOM 1514 C CA . LEU A 1 196 ? 13.094 36.849 22.049 1.00 33.10 196 LEU A CA 1
ATOM 1515 C C . LEU A 1 196 ? 12.785 38.312 22.390 1.00 33.14 196 LEU A C 1
ATOM 1516 O O . LEU A 1 196 ? 13.705 39.111 22.577 1.00 32.84 196 LEU A O 1
ATOM 1521 N N . TRP A 1 197 ? 11.500 38.668 22.469 1.00 32.62 197 TRP A N 1
ATOM 1522 C CA . TRP A 1 197 ? 11.134 40.066 22.712 1.00 33.60 197 TRP A CA 1
ATOM 1523 C C . TRP A 1 197 ? 11.458 40.655 24.081 1.00 34.90 197 TRP A C 1
ATOM 1524 O O . TRP A 1 197 ? 11.301 41.852 24.285 1.00 33.45 197 TRP A O 1
ATOM 1535 N N . ARG A 1 198 ? 11.917 39.822 25.011 1.00 37.74 198 ARG A N 1
ATOM 1536 C CA . ARG A 1 198 ? 12.314 40.298 26.336 1.00 39.83 198 ARG A CA 1
ATOM 1537 C C . ARG A 1 198 ? 13.816 40.044 26.476 1.00 39.27 198 ARG A C 1
ATOM 1538 O O . ARG A 1 198 ? 14.403 40.294 27.526 1.00 42.11 198 ARG A O 1
ATOM 1546 N N . ASN A 1 199 ? 14.430 39.528 25.418 1.00 36.85 199 ASN A N 1
ATOM 1547 C CA . ASN A 1 199 ? 15.861 39.272 25.425 1.00 36.82 199 ASN A CA 1
ATOM 1548 C C . ASN A 1 199 ? 16.559 40.607 25.121 1.00 38.33 199 ASN A C 1
ATOM 1549 O O . ASN A 1 199 ? 16.394 41.179 24.044 1.00 37.11 199 ASN A O 1
ATOM 1554 N N . PRO A 1 200 ? 17.354 41.114 26.080 1.00 40.00 200 PRO A N 1
ATOM 1555 C CA . PRO A 1 200 ? 18.100 42.376 25.999 1.00 40.15 200 PRO A CA 1
ATOM 1556 C C . PRO A 1 200 ? 19.079 42.492 24.841 1.00 40.56 200 PRO A C 1
ATOM 1557 O O . PRO A 1 200 ? 19.400 43.593 24.406 1.00 39.97 200 PRO A O 1
ATOM 1561 N N . GLU A 1 201 ? 19.562 41.359 24.353 1.00 41.48 201 GLU A N 1
ATOM 1562 C CA . GLU A 1 201 ? 20.496 41.363 23.241 1.00 42.55 201 GLU A CA 1
ATOM 1563 C C . GLU A 1 201 ? 19.777 41.493 21.890 1.00 42.79 201 GLU A C 1
ATOM 1564 O O . GLU A 1 201 ? 20.399 41.766 20.865 1.00 43.94 201 GLU A O 1
ATOM 1570 N N . ILE A 1 202 ? 18.460 41.322 21.884 1.00 40.84 202 ILE A N 1
ATOM 1571 C CA . ILE A 1 202 ? 17.721 41.418 20.637 1.00 38.03 202 ILE A CA 1
ATOM 1572 C C . ILE A 1 202 ? 17.204 42.817 20.309 1.00 34.78 202 ILE A C 1
ATOM 1573 O O . ILE A 1 202 ? 16.423 43.394 21.052 1.00 31.45 202 ILE A O 1
ATOM 1578 N N . LYS A 1 203 ? 17.670 43.356 19.185 1.00 33.73 203 LYS A N 1
ATOM 1579 C CA . LYS A 1 203 ? 17.259 44.681 18.724 1.00 32.98 203 LYS A CA 1
ATOM 1580 C C . LYS A 1 203 ? 16.267 44.469 17.598 1.00 32.76 203 LYS A C 1
ATOM 1581 O O . LYS A 1 203 ? 16.547 43.730 16.646 1.00 29.85 203 LYS A O 1
ATOM 1587 N N . SER A 1 204 ? 15.120 45.145 17.695 1.00 29.94 204 SER A N 1
ATOM 1588 C CA . SER A 1 204 ? 14.056 44.910 16.736 1.00 30.11 204 SER A CA 1
ATOM 1589 C C . SER A 1 204 ? 13.037 46.009 16.473 1.00 31.50 204 SER A C 1
ATOM 1590 O O . SER A 1 204 ? 12.890 46.974 17.232 1.00 29.96 204 SER A O 1
ATOM 1593 N N . LEU A 1 205 ? 12.311 45.800 15.381 1.00 31.69 205 LEU A N 1
ATOM 1594 C CA . LEU A 1 205 ? 11.223 46.663 14.958 1.00 32.56 205 LEU A CA 1
ATOM 1595 C C . LEU A 1 205 ? 10.009 45.740 15.027 1.00 33.17 205 LEU A C 1
ATOM 1596 O O . LEU A 1 205 ? 10.101 44.555 14.689 1.00 33.08 205 LEU A O 1
ATOM 1601 N N . GLY A 1 206 ? 8.882 46.272 15.481 1.00 33.86 206 GLY A N 1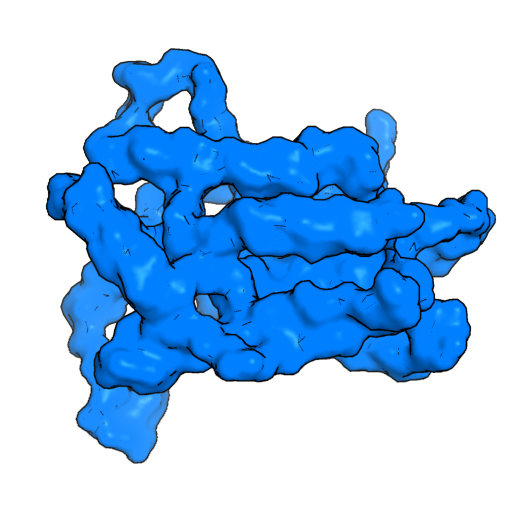
ATOM 1602 C CA . GLY A 1 206 ? 7.702 45.446 15.596 1.00 31.37 206 GLY A CA 1
ATOM 1603 C C . GLY A 1 206 ? 6.530 45.913 14.771 1.00 31.38 206 GLY A C 1
ATOM 1604 O O . GLY A 1 206 ? 6.301 47.112 14.626 1.00 33.64 206 GLY A O 1
ATOM 1605 N N . ILE A 1 207 ? 5.797 44.950 14.222 1.00 31.00 207 ILE A N 1
ATOM 1606 C CA . ILE A 1 207 ? 4.609 45.220 13.423 1.00 31.21 207 ILE A CA 1
ATOM 1607 C C . ILE A 1 207 ? 3.478 44.496 14.138 1.00 31.40 207 ILE A C 1
ATOM 1608 O O . ILE A 1 207 ? 3.443 43.265 14.183 1.00 29.07 207 ILE A O 1
ATOM 1613 N N . VAL A 1 208 ? 2.559 45.266 14.701 1.00 32.26 208 VAL A N 1
ATOM 1614 C CA . VAL A 1 208 ? 1.453 44.692 15.439 1.00 33.35 208 VAL A CA 1
ATOM 1615 C C . VAL A 1 208 ? 0.113 44.937 14.777 1.00 34.87 208 VAL A C 1
ATOM 1616 O O . VAL A 1 208 ? -0.229 46.072 14.425 1.00 33.88 208 VAL A O 1
ATOM 1620 N N . PHE A 1 209 ? -0.631 43.849 14.610 1.00 35.77 209 PHE A N 1
ATOM 1621 C CA . PHE A 1 209 ? -1.960 43.878 14.014 1.00 37.55 209 PHE A CA 1
ATOM 1622 C C . PHE A 1 209 ? -2.968 43.594 15.117 1.00 38.65 209 PHE A C 1
ATOM 1623 O O . PHE A 1 209 ? -2.866 42.570 15.808 1.00 38.56 209 PHE A O 1
ATOM 1631 N N . THR A 1 210 ? -3.922 44.498 15.307 1.00 36.56 210 THR A N 1
ATOM 1632 C CA . THR A 1 210 ? -4.977 44.248 16.271 1.00 37.32 210 THR A CA 1
ATOM 1633 C C . THR A 1 210 ? -6.298 44.529 15.536 1.00 39.33 210 THR A C 1
ATOM 1634 O O . THR A 1 210 ? -6.291 45.051 14.418 1.00 39.18 210 THR A O 1
ATOM 1638 N N . THR A 1 211 ? -7.425 44.172 16.139 1.00 40.73 211 THR A N 1
ATOM 1639 C CA . THR A 1 211 ? -8.710 44.388 15.485 1.00 42.07 211 THR A CA 1
ATOM 1640 C C . THR A 1 211 ? -9.729 44.983 16.454 1.00 43.90 211 THR A C 1
ATOM 1641 O O . THR A 1 211 ? -9.478 45.031 17.657 1.00 45.47 211 THR A O 1
ATOM 1645 N N . ASP A 1 212 ? -10.861 45.452 15.931 1.00 45.82 212 ASP A N 1
ATOM 1646 C CA . ASP A 1 212 ? -11.911 46.054 16.761 1.00 47.77 212 ASP A CA 1
ATOM 1647 C C . ASP A 1 212 ? -12.677 45.023 17.584 1.00 48.47 212 ASP A C 1
ATOM 1648 O O . ASP A 1 212 ? -13.232 45.337 18.636 1.00 48.46 212 ASP A O 1
ATOM 1653 N N . ASN A 1 213 ? -12.724 43.789 17.099 1.00 50.36 213 ASN A N 1
ATOM 1654 C CA . ASN A 1 213 ? -13.410 42.729 17.831 1.00 52.54 213 ASN A CA 1
ATOM 1655 C C . ASN A 1 213 ? -12.647 41.427 17.666 1.00 51.85 213 ASN A C 1
ATOM 1656 O O . ASN A 1 213 ? -12.441 40.954 16.547 1.00 51.56 213 ASN A O 1
ATOM 1661 N N . ILE A 1 214 ? -12.234 40.846 18.786 1.00 51.92 214 ILE A N 1
ATOM 1662 C CA . ILE A 1 214 ? -11.465 39.614 18.744 1.00 54.27 214 ILE A CA 1
ATOM 1663 C C . ILE A 1 214 ? -12.250 38.412 18.210 1.00 56.69 214 ILE A C 1
ATOM 1664 O O . ILE A 1 214 ? -11.660 37.421 17.767 1.00 56.44 214 ILE A O 1
ATOM 1669 N N . ASN A 1 215 ? -13.576 38.495 18.245 1.00 57.12 215 ASN A N 1
ATOM 1670 C CA . ASN A 1 215 ? -14.384 37.394 17.746 1.00 56.85 215 ASN A CA 1
ATOM 1671 C C . ASN A 1 215 ? -14.340 37.362 16.225 1.00 55.28 215 ASN A C 1
ATOM 1672 O O . ASN A 1 215 ? -14.938 36.494 15.589 1.00 55.22 215 ASN A O 1
ATOM 1677 N N . ASN A 1 216 ? -13.614 38.311 15.646 1.00 54.23 216 ASN A N 1
ATOM 1678 C CA . ASN A 1 216 ? -13.457 38.355 14.201 1.00 52.75 216 ASN A CA 1
ATOM 1679 C C . ASN A 1 216 ? -12.677 37.110 13.807 1.00 51.84 216 ASN A C 1
ATOM 1680 O O . ASN A 1 216 ? -12.785 36.620 12.682 1.00 52.11 216 ASN A O 1
ATOM 1685 N N . VAL A 1 217 ? -11.892 36.600 14.751 1.00 49.61 217 VAL A N 1
ATOM 1686 C CA . VAL A 1 217 ? -11.084 35.415 14.516 1.00 48.95 217 VAL A CA 1
ATOM 1687 C C . VAL A 1 217 ? -11.954 34.220 14.127 1.00 47.70 217 VAL A C 1
ATOM 1688 O O . VAL A 1 217 ? -11.597 33.472 13.220 1.00 46.09 217 VAL A O 1
ATOM 1692 N N . TYR A 1 218 ? -13.086 34.038 14.804 1.00 47.52 218 TYR A N 1
ATOM 1693 C CA . TYR A 1 218 ? -13.978 32.929 14.466 1.00 47.29 218 TYR A CA 1
ATOM 1694 C C . TYR A 1 218 ? -14.413 33.113 13.023 1.00 48.21 218 TYR A C 1
ATOM 1695 O O . TYR A 1 218 ? -14.304 32.198 12.201 1.00 47.12 218 TYR A O 1
ATOM 1704 N N . GLY A 1 219 ? -14.897 34.313 12.722 1.00 48.51 219 GLY A N 1
ATOM 1705 C CA . GLY A 1 219 ? -15.345 34.616 11.378 1.00 49.53 219 GLY A CA 1
ATOM 1706 C C . GLY A 1 219 ? -14.311 34.296 10.320 1.00 50.46 219 GLY A C 1
ATOM 1707 O O . GLY A 1 219 ? -14.599 33.582 9.362 1.00 51.20 219 GLY A O 1
ATOM 1708 N N . TRP A 1 220 ? -13.101 34.817 10.494 1.00 50.98 220 TRP A N 1
ATOM 1709 C CA . TRP A 1 220 ? -12.030 34.590 9.534 1.00 51.48 220 TRP A CA 1
ATOM 1710 C C . TRP A 1 220 ? -11.711 33.115 9.301 1.00 51.50 220 TRP A C 1
ATOM 1711 O O . TRP A 1 220 ? -11.396 32.716 8.182 1.00 49.94 220 TRP A O 1
ATOM 1722 N N . ARG A 1 221 ? -11.785 32.299 10.345 1.00 52.25 221 ARG A N 1
ATOM 1723 C CA . ARG A 1 221 ? -11.492 30.884 10.167 1.00 55.05 221 ARG A CA 1
ATOM 1724 C C . ARG A 1 221 ? -12.688 30.123 9.582 1.00 55.87 221 ARG A C 1
ATOM 1725 O O . ARG A 1 221 ? -12.511 29.116 8.893 1.00 56.25 221 ARG A O 1
ATOM 1733 N N . LEU A 1 222 ? -13.899 30.603 9.855 1.00 56.03 222 LEU A N 1
ATOM 1734 C CA . LEU A 1 222 ? -15.104 29.973 9.322 1.00 57.06 222 LEU A CA 1
ATOM 1735 C C . LEU A 1 222 ? -15.092 30.150 7.811 1.00 58.45 222 LEU A C 1
ATOM 1736 O O . LEU A 1 222 ? -15.465 29.244 7.062 1.00 58.88 222 LEU A O 1
ATOM 1741 N N . GLN A 1 223 ? -14.653 31.325 7.372 1.00 58.71 223 GLN A N 1
ATOM 1742 C CA . GLN A 1 223 ? -14.577 31.628 5.955 1.00 59.60 223 GLN A CA 1
ATOM 1743 C C . GLN A 1 223 ? -13.583 30.689 5.289 1.00 59.61 223 GLN A C 1
ATOM 1744 O O . GLN A 1 223 ? -13.921 29.990 4.334 1.00 59.60 223 GLN A O 1
ATOM 1750 N N . GLN A 1 224 ? -12.360 30.677 5.810 1.00 59.47 224 GLN A N 1
ATOM 1751 C CA . GLN A 1 224 ? -11.285 29.847 5.276 1.00 59.72 224 GLN A CA 1
ATOM 1752 C C . GLN A 1 224 ? -11.698 28.384 5.087 1.00 58.35 224 GLN A C 1
ATOM 1753 O O . GLN A 1 224 ? -11.454 27.789 4.036 1.00 57.43 224 GLN A O 1
ATOM 1759 N N . GLU A 1 225 ? -12.333 27.816 6.106 1.00 57.07 225 GLU A N 1
ATOM 1760 C CA . GLU A 1 225 ? -12.757 26.423 6.069 1.00 56.56 225 GLU A CA 1
ATOM 1761 C C . GLU A 1 225 ? -13.885 26.144 5.065 1.00 56.06 225 GLU A C 1
ATOM 1762 O O . GLU A 1 225 ? -13.932 25.074 4.453 1.00 54.06 225 GLU A O 1
ATOM 1768 N N . HIS A 1 226 ? -14.796 27.099 4.906 1.00 55.31 226 HIS A N 1
ATOM 1769 C CA . HIS A 1 226 ? -15.910 26.941 3.975 1.00 53.57 226 HIS A CA 1
ATOM 1770 C C . HIS A 1 226 ? -15.384 26.852 2.548 1.00 52.79 226 HIS A C 1
ATOM 1771 O O . HIS A 1 226 ? -15.918 26.108 1.716 1.00 51.43 226 HIS A O 1
ATOM 1778 N N . GLU A 1 227 ? -14.325 27.606 2.278 1.00 51.73 227 GLU A N 1
ATOM 1779 C CA . GLU A 1 227 ? -13.716 27.624 0.958 1.00 53.27 227 GLU A CA 1
ATOM 1780 C C . GLU A 1 227 ? -13.014 26.298 0.674 1.00 52.39 227 GLU A C 1
ATOM 1781 O O . GLU A 1 227 ? -13.083 25.780 -0.440 1.00 52.97 227 GLU A O 1
ATOM 1787 N N . LEU A 1 228 ? -12.355 25.742 1.688 1.00 51.52 228 LEU A N 1
ATOM 1788 C CA . LEU A 1 228 ? -11.667 24.466 1.527 1.00 50.82 228 LEU A CA 1
ATOM 1789 C C . LEU A 1 228 ? -12.679 23.367 1.208 1.00 51.39 228 LEU A C 1
ATOM 1790 O O . LEU A 1 228 ? -12.464 22.549 0.310 1.00 51.34 228 LEU A O 1
ATOM 1795 N N . ILE A 1 229 ? -13.781 23.351 1.952 1.00 51.18 229 ILE A N 1
ATOM 1796 C CA . ILE A 1 229 ? -14.817 22.350 1.747 1.00 52.55 229 ILE A CA 1
ATOM 1797 C C . ILE A 1 229 ? -15.412 22.444 0.340 1.00 52.51 229 ILE A C 1
ATOM 1798 O O . ILE A 1 229 ? -15.542 21.428 -0.348 1.00 52.11 229 ILE A O 1
ATOM 1803 N N . SER A 1 230 ? -15.755 23.658 -0.092 1.00 52.47 230 SER A N 1
ATOM 1804 C CA . SER A 1 230 ? -16.349 23.850 -1.415 1.00 52.68 230 SER A CA 1
ATOM 1805 C C . SER A 1 230 ? -15.381 23.426 -2.508 1.00 52.91 230 SER A C 1
ATOM 1806 O O . SER A 1 230 ? -15.775 23.235 -3.658 1.00 50.91 230 SER A O 1
ATOM 1809 N N . LYS A 1 231 ? -14.114 23.267 -2.145 1.00 53.87 231 LYS A N 1
ATOM 1810 C CA . LYS A 1 231 ? -13.109 22.871 -3.118 1.00 55.53 231 LYS A CA 1
ATOM 1811 C C . LYS A 1 231 ? -12.782 21.374 -3.117 1.00 55.58 231 LYS A C 1
ATOM 1812 O O . LYS A 1 231 ? -12.675 20.765 -4.181 1.00 55.08 231 LYS A O 1
ATOM 1818 N N . VAL A 1 232 ? -12.639 20.776 -1.936 1.00 56.26 232 VAL A N 1
ATOM 1819 C CA . VAL A 1 232 ? -12.302 19.354 -1.849 1.00 55.70 232 VAL A CA 1
ATOM 1820 C C . VAL A 1 232 ? -13.209 18.537 -0.927 1.00 57.01 232 VAL A C 1
ATOM 1821 O O . VAL A 1 232 ? -12.922 17.378 -0.627 1.00 57.03 232 VAL A O 1
ATOM 1825 N N . GLY A 1 233 ? -14.304 19.143 -0.485 1.00 58.03 233 GLY A N 1
ATOM 1826 C CA . GLY A 1 233 ? -15.241 18.443 0.379 1.00 60.48 233 GLY A CA 1
ATOM 1827 C C . GLY A 1 233 ? -14.659 17.863 1.654 1.00 61.46 233 GLY A C 1
ATOM 1828 O O . GLY A 1 233 ? -15.054 16.779 2.086 1.00 61.69 233 GLY A O 1
ATOM 1829 N N . LYS A 1 234 ? -13.717 18.578 2.257 1.00 62.29 234 LYS A N 1
ATOM 1830 C CA . LYS A 1 234 ? -13.102 18.130 3.499 1.00 63.70 234 LYS A CA 1
ATOM 1831 C C . LYS A 1 234 ? -12.699 19.332 4.345 1.00 63.55 234 LYS A C 1
ATOM 1832 O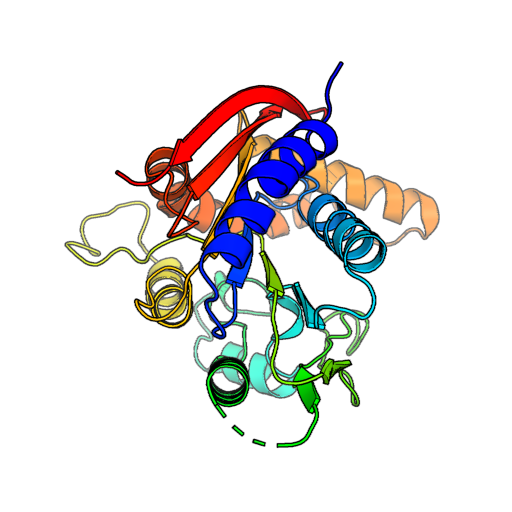 O . LYS A 1 234 ? -12.202 20.332 3.825 1.00 63.98 234 LYS A O 1
ATOM 1838 N N . GLY A 1 235 ? -12.929 19.223 5.649 1.00 62.68 235 GLY A N 1
ATOM 1839 C CA . GLY A 1 235 ? -12.606 20.299 6.569 1.00 61.75 235 GLY A CA 1
ATOM 1840 C C . GLY A 1 235 ? -13.400 20.142 7.854 1.00 61.31 235 GLY A C 1
ATOM 1841 O O . GLY A 1 235 ? -14.138 19.170 8.020 1.00 61.54 235 GLY A O 1
ATOM 1842 N N . MET A 1 236 ? -13.258 21.092 8.770 1.00 60.43 236 MET A N 1
ATOM 1843 C CA . MET A 1 236 ? -13.977 21.021 10.038 1.00 58.13 236 MET A CA 1
ATOM 1844 C C . MET A 1 236 ? -15.399 21.537 9.892 1.00 56.60 236 MET A C 1
ATOM 1845 O O . MET A 1 236 ? -15.672 22.379 9.038 1.00 54.51 236 MET A O 1
ATOM 1850 N N . THR A 1 237 ? -16.301 21.020 10.725 1.00 56.31 237 THR A N 1
ATOM 1851 C CA . THR A 1 237 ? -17.680 21.491 10.721 1.00 56.25 237 THR A CA 1
ATOM 1852 C C . THR A 1 237 ? -17.587 22.807 11.485 1.00 55.66 237 THR A C 1
ATOM 1853 O O . THR A 1 237 ? -16.597 23.046 12.186 1.00 54.08 237 THR A O 1
ATOM 1857 N N . ASP A 1 238 ? -18.593 23.663 11.353 1.00 55.17 238 ASP A N 1
ATOM 1858 C CA . ASP A 1 238 ? -18.563 24.934 12.059 1.00 56.46 238 ASP A CA 1
ATOM 1859 C C . ASP A 1 238 ? -18.317 24.692 13.544 1.00 56.54 238 ASP A C 1
ATOM 1860 O O . ASP A 1 238 ? -17.565 25.425 14.185 1.00 55.71 238 ASP A O 1
ATOM 1865 N N . GLU A 1 239 ? -18.945 23.649 14.078 1.00 57.61 239 GLU A N 1
ATOM 1866 C CA . GLU A 1 239 ? -18.791 23.306 15.484 1.00 59.72 239 GLU A CA 1
ATOM 1867 C C . GLU A 1 239 ? -17.323 23.040 15.802 1.00 59.77 239 GLU A C 1
ATOM 1868 O O . GLU A 1 239 ? -16.814 23.461 16.844 1.00 58.34 239 GLU A O 1
ATOM 1874 N N . GLN A 1 240 ? -16.647 22.343 14.893 1.00 59.95 240 GLN A N 1
ATOM 1875 C CA . GLN A 1 240 ? -15.240 22.010 15.075 1.00 59.75 240 GLN A CA 1
ATOM 1876 C C . GLN A 1 240 ? -14.374 23.248 14.933 1.00 57.86 240 GLN A C 1
ATOM 1877 O O . GLN A 1 240 ? -13.382 23.403 15.644 1.00 57.11 240 GLN A O 1
ATOM 1883 N N . VAL A 1 241 ? -14.745 24.120 14.000 1.00 56.09 241 VAL A N 1
ATOM 1884 C CA . VAL A 1 241 ? -13.990 25.345 13.792 1.00 53.96 241 VAL A CA 1
ATOM 1885 C C . VAL A 1 241 ? -14.073 26.160 15.074 1.00 52.67 241 VAL A C 1
ATOM 1886 O O . VAL A 1 241 ? -13.104 26.800 15.474 1.00 52.42 241 VAL A O 1
ATOM 1890 N N . HIS A 1 242 ? -15.228 26.123 15.727 1.00 51.44 242 HIS A N 1
ATOM 1891 C CA . HIS A 1 242 ? -15.388 26.851 16.975 1.00 51.38 242 HIS A CA 1
ATOM 1892 C C . HIS A 1 242 ? -14.517 26.218 18.040 1.00 49.53 242 HIS A C 1
ATOM 1893 O O . HIS A 1 242 ? -13.892 26.911 18.837 1.00 48.87 242 HIS A O 1
ATOM 1900 N N . ALA A 1 243 ? -14.481 24.893 18.042 1.00 47.42 243 ALA A N 1
ATOM 1901 C CA . ALA A 1 243 ? -13.686 24.158 19.009 1.00 46.76 243 ALA A CA 1
ATOM 1902 C C . ALA A 1 243 ? -12.212 24.465 18.774 1.00 45.37 243 ALA A C 1
ATOM 1903 O O . ALA A 1 243 ? -11.431 24.581 19.721 1.00 45.00 243 ALA A O 1
ATOM 1905 N N . PHE A 1 244 ? -11.844 24.596 17.505 1.00 43.17 244 PHE A N 1
ATOM 1906 C CA . PHE A 1 244 ? -10.470 24.899 17.138 1.00 42.82 244 PHE A CA 1
ATOM 1907 C C . PHE A 1 244 ? -10.076 26.268 17.681 1.00 43.25 244 PHE A C 1
ATOM 1908 O O . PHE A 1 244 ? -9.091 26.389 18.409 1.00 41.40 244 PHE A O 1
ATOM 1916 N N . VAL A 1 245 ? -10.854 27.289 17.323 1.00 42.93 245 VAL A N 1
ATOM 1917 C CA . VAL A 1 245 ? -10.584 28.655 17.754 1.00 43.31 245 VAL A CA 1
ATOM 1918 C C . VAL A 1 245 ? -10.648 28.811 19.272 1.00 44.99 245 VAL A C 1
ATOM 1919 O O . VAL A 1 245 ? -9.856 29.548 19.854 1.00 45.39 245 VAL A O 1
ATOM 1923 N N . ASP A 1 246 ? -11.578 28.109 19.910 1.00 45.24 246 ASP A N 1
ATOM 1924 C CA . ASP A 1 246 ? -11.722 28.177 21.360 1.00 46.59 246 ASP A CA 1
ATOM 1925 C C . ASP A 1 246 ? -10.404 27.850 22.059 1.00 46.79 246 ASP A C 1
ATOM 1926 O O . ASP A 1 246 ? -10.165 28.282 23.185 1.00 45.25 246 ASP A O 1
ATOM 1931 N N . ARG A 1 247 ? -9.555 27.075 21.391 1.00 46.56 247 ARG A N 1
ATOM 1932 C CA . ARG A 1 247 ? -8.263 26.705 21.955 1.00 47.93 247 ARG A CA 1
ATOM 1933 C C . ARG A 1 247 ? -7.336 27.916 22.080 1.00 47.36 247 ARG A C 1
ATOM 1934 O O . ARG A 1 247 ? -6.467 27.948 22.947 1.00 48.35 247 ARG A O 1
ATOM 1942 N N . TYR A 1 248 ? -7.532 28.911 21.221 1.00 44.92 248 TYR A N 1
ATOM 1943 C CA . TYR A 1 248 ? -6.691 30.104 21.227 1.00 46.24 248 TYR A CA 1
ATOM 1944 C C . TYR A 1 248 ? -7.272 31.303 21.979 1.00 45.46 248 TYR A C 1
ATOM 1945 O O . TYR A 1 248 ? -6.528 32.143 22.480 1.00 44.67 248 TYR A O 1
ATOM 1954 N N . MET A 1 249 ? -8.597 31.380 22.054 1.00 44.69 249 MET A N 1
ATOM 1955 C CA . MET A 1 249 ? -9.263 32.484 22.739 1.00 45.39 249 MET A CA 1
ATOM 1956 C C . MET A 1 249 ? -8.776 32.799 24.156 1.00 43.08 249 MET A C 1
ATOM 1957 O O . MET A 1 249 ? -8.682 33.967 24.532 1.00 42.11 249 MET A O 1
ATOM 1962 N N . PRO A 1 250 ? -8.484 31.768 24.971 1.00 42.45 250 PRO A N 1
ATOM 1963 C CA . PRO A 1 250 ? -8.013 32.070 26.331 1.00 40.94 250 PRO A CA 1
ATOM 1964 C C . PRO A 1 250 ? -6.737 32.923 26.289 1.00 40.58 250 PRO A C 1
ATOM 1965 O O . PRO A 1 250 ? -6.608 33.913 27.018 1.00 38.82 250 PRO A O 1
ATOM 1969 N N . SER A 1 251 ? -5.807 32.540 25.419 1.00 37.75 251 SER A N 1
ATOM 1970 C CA . SER A 1 251 ? -4.558 33.282 25.272 1.00 36.58 251 SER A CA 1
ATOM 1971 C C . SER A 1 251 ? -4.832 34.728 24.871 1.00 36.59 251 SER A C 1
ATOM 1972 O O . SER A 1 251 ? -4.259 35.655 25.432 1.00 35.92 251 SER A O 1
ATOM 1975 N N . TYR A 1 252 ? -5.712 34.908 23.891 1.00 37.53 252 TYR A N 1
ATOM 1976 C CA . TYR A 1 252 ? -6.068 36.240 23.418 1.00 37.46 252 TYR A CA 1
ATOM 1977 C C . TYR A 1 252 ? -6.601 37.091 24.562 1.00 35.98 252 TYR A C 1
ATOM 1978 O O . TYR A 1 252 ? -6.122 38.203 24.791 1.00 33.84 252 TYR A O 1
ATOM 1987 N N . LYS A 1 253 ? -7.582 36.553 25.281 1.00 35.12 253 LYS A N 1
ATOM 1988 C CA . LYS A 1 253 ? -8.193 37.258 26.400 1.00 38.41 253 LYS A CA 1
ATOM 1989 C C . LYS A 1 253 ? -7.190 37.611 27.497 1.00 37.53 253 LYS A C 1
ATOM 1990 O O . LYS A 1 253 ? -7.296 38.660 28.125 1.00 38.32 253 LYS A O 1
ATOM 1996 N N . LEU A 1 254 ? -6.226 36.729 27.732 1.00 36.10 254 LEU A N 1
ATOM 1997 C CA . LEU A 1 254 ? -5.234 36.973 28.765 1.00 37.09 254 LEU A CA 1
ATOM 1998 C C . LEU A 1 254 ? -4.119 37.965 28.403 1.00 36.28 254 LEU A C 1
ATOM 1999 O O . LEU A 1 254 ? -3.830 38.867 29.182 1.00 35.33 254 LEU A O 1
ATOM 2004 N N . TYR A 1 255 ? -3.520 37.812 27.219 1.00 35.23 255 TYR A N 1
ATOM 2005 C CA . TYR A 1 255 ? -2.379 38.644 26.823 1.00 33.99 255 TYR A CA 1
ATOM 2006 C C . TYR A 1 255 ? -2.521 39.754 25.792 1.00 33.41 255 TYR A C 1
ATOM 2007 O O . TYR A 1 255 ? -1.747 40.710 25.818 1.00 34.69 255 TYR A O 1
ATOM 2016 N N . LEU A 1 256 ? -3.478 39.638 24.879 1.00 33.37 256 LEU A N 1
ATOM 2017 C CA . LEU A 1 256 ? -3.612 40.630 23.815 1.00 34.03 256 LEU A CA 1
ATOM 2018 C C . LEU A 1 256 ? -3.644 42.093 24.239 1.00 34.78 256 LEU A C 1
ATOM 2019 O O . LEU A 1 256 ? -3.005 42.940 23.616 1.00 34.62 256 LEU A O 1
ATOM 2024 N N . ASN A 1 257 ? -4.375 42.396 25.301 1.00 36.27 257 ASN A N 1
ATOM 2025 C CA . ASN A 1 257 ? -4.485 43.776 25.757 1.00 37.72 257 ASN A CA 1
ATOM 2026 C C . ASN A 1 257 ? -3.145 44.401 26.194 1.00 35.97 257 ASN A C 1
ATOM 2027 O O . ASN A 1 257 ? -2.719 45.408 25.632 1.00 33.19 257 ASN A O 1
ATOM 2032 N N . ASP A 1 258 ? -2.488 43.812 27.189 1.00 37.77 258 ASP A N 1
ATOM 2033 C CA . ASP A 1 258 ? -1.203 44.346 27.654 1.00 39.91 258 ASP A CA 1
ATOM 2034 C C . ASP A 1 258 ? -0.220 44.445 26.494 1.00 38.22 258 ASP A C 1
ATOM 2035 O O . ASP A 1 258 ? 0.431 45.474 26.300 1.00 38.46 258 ASP A O 1
ATOM 2040 N N . PHE A 1 259 ? -0.127 43.370 25.718 1.00 35.44 259 PHE A N 1
ATOM 2041 C CA . PHE A 1 259 ? 0.776 43.341 24.584 1.00 34.47 259 PHE A CA 1
ATOM 2042 C C . PHE A 1 259 ? 0.553 44.491 23.605 1.00 33.59 259 PHE A C 1
ATOM 2043 O O . PHE A 1 259 ? 1.463 45.274 23.334 1.00 33.39 259 PHE A O 1
ATOM 2051 N N . VAL A 1 260 ? -0.653 44.597 23.069 1.00 33.71 260 VAL A N 1
ATOM 2052 C CA . VAL A 1 260 ? -0.938 45.655 22.104 1.00 36.44 260 VAL A CA 1
ATOM 2053 C C . VAL A 1 260 ? -0.831 47.065 22.680 1.00 35.70 260 VAL A C 1
ATOM 2054 O O . VAL A 1 260 ? -0.258 47.952 22.054 1.00 38.47 260 VAL A O 1
ATOM 2058 N N . ARG A 1 261 ? -1.368 47.266 23.877 1.00 37.01 261 ARG A N 1
ATOM 2059 C CA . ARG A 1 261 ? -1.358 48.585 24.511 1.00 36.89 261 ARG A CA 1
ATOM 2060 C C . ARG A 1 261 ? 0.050 49.048 24.874 1.00 36.06 261 ARG A C 1
ATOM 2061 O O . ARG A 1 261 ? 0.356 50.233 24.791 1.00 35.63 261 ARG A O 1
ATOM 2069 N N . SER A 1 262 ? 0.902 48.104 25.260 1.00 35.91 262 SER A N 1
ATOM 2070 C CA . SER A 1 262 ? 2.278 48.397 25.644 1.00 36.41 262 SER A CA 1
ATOM 2071 C C . SER A 1 262 ? 3.123 48.941 24.493 1.00 36.37 262 SER A C 1
ATOM 2072 O O . SER A 1 262 ? 4.094 49.662 24.722 1.00 36.22 262 SER A O 1
ATOM 2075 N N . GLU A 1 263 ? 2.770 48.583 23.260 1.00 35.72 263 GLU A N 1
ATOM 2076 C CA . GLU A 1 263 ? 3.505 49.051 22.089 1.00 34.49 263 GLU A CA 1
ATOM 2077 C C . GLU A 1 263 ? 5.010 48.810 22.233 1.00 34.46 263 GLU A C 1
ATOM 2078 O O . GLU A 1 263 ? 5.824 49.724 22.046 1.00 31.13 263 GLU A O 1
ATOM 2084 N N . SER A 1 264 ? 5.390 47.586 22.561 1.00 32.48 264 SER A N 1
ATOM 2085 C CA . SER A 1 264 ? 6.803 47.325 22.725 1.00 35.81 264 SER A CA 1
ATOM 2086 C C . SER A 1 264 ? 7.283 45.988 22.185 1.00 34.84 264 SER A C 1
ATOM 2087 O O . SER A 1 264 ? 8.261 45.438 22.685 1.00 34.30 264 SER A O 1
ATOM 2090 N N . LEU A 1 265 ? 6.588 45.456 21.184 1.00 33.66 265 LEU A N 1
ATOM 2091 C CA . LEU A 1 265 ? 7.018 44.206 20.573 1.00 32.97 265 LEU A CA 1
ATOM 2092 C C . LEU A 1 265 ? 8.428 44.484 20.037 1.00 31.55 265 LEU A C 1
ATOM 2093 O O . LEU A 1 265 ? 9.320 43.645 20.125 1.00 29.44 265 LEU A O 1
ATOM 2098 N N . GLY A 1 266 ? 8.612 45.684 19.490 1.00 32.15 266 GLY A N 1
ATOM 2099 C CA . GLY A 1 266 ? 9.908 46.077 18.968 1.00 32.51 266 GLY A CA 1
ATOM 2100 C C . GLY A 1 266 ? 10.685 46.860 20.014 1.00 33.42 266 GLY A C 1
ATOM 2101 O O . GLY A 1 266 ? 10.123 47.733 20.688 1.00 33.39 266 GLY A O 1
ATOM 2102 N N . SER A 1 267 ? 11.973 46.559 20.159 1.00 33.45 267 SER A N 1
ATOM 2103 C CA . SER A 1 267 ? 12.804 47.265 21.130 1.00 34.81 267 SER A CA 1
ATOM 2104 C C . SER A 1 267 ? 13.167 48.677 20.650 1.00 36.24 267 SER A C 1
ATOM 2105 O O . SER A 1 267 ? 13.369 49.578 21.457 1.00 37.50 267 SER A O 1
ATOM 2108 N N . ILE A 1 268 ? 13.241 48.878 19.339 1.00 35.13 268 ILE A N 1
ATOM 2109 C CA . ILE A 1 268 ? 13.580 50.195 18.810 1.00 34.03 268 ILE A CA 1
ATOM 2110 C C . ILE A 1 268 ? 12.329 51.008 18.505 1.00 34.55 268 ILE A C 1
ATOM 2111 O O . ILE A 1 268 ? 12.210 52.156 18.925 1.00 35.78 268 ILE A O 1
ATOM 2116 N N . ALA A 1 269 ? 11.402 50.414 17.762 1.00 32.49 269 ALA A N 1
ATOM 2117 C CA . ALA A 1 269 ? 10.154 51.087 17.418 1.00 33.03 269 ALA A CA 1
ATOM 2118 C C . ALA A 1 269 ? 9.106 50.032 17.086 1.00 31.61 269 ALA A C 1
ATOM 2119 O O . ALA A 1 269 ? 9.440 48.889 16.749 1.00 29.77 269 ALA A O 1
ATOM 2121 N N . THR A 1 270 ? 7.841 50.417 17.201 1.00 31.56 270 THR A N 1
ATOM 2122 C CA . THR A 1 270 ? 6.741 49.512 16.915 1.00 33.70 270 THR A CA 1
ATOM 2123 C C . THR A 1 270 ? 5.619 50.215 16.168 1.00 35.92 270 THR A C 1
ATOM 2124 O O . THR A 1 270 ? 5.233 51.343 16.499 1.00 37.80 270 THR A O 1
ATOM 2128 N N . LEU A 1 271 ? 5.116 49.541 15.141 1.00 35.28 271 LEU A N 1
ATOM 2129 C CA . LEU A 1 271 ? 4.007 50.046 14.353 1.00 35.46 271 LEU A CA 1
ATOM 2130 C C . LEU A 1 271 ? 2.789 49.203 14.715 1.00 36.36 271 LEU A C 1
ATOM 2131 O O . LEU A 1 271 ? 2.826 47.978 14.592 1.00 37.71 271 LEU A O 1
ATOM 2136 N N . THR A 1 272 ? 1.723 49.849 15.180 1.00 35.80 272 THR A N 1
ATOM 2137 C CA . THR A 1 272 ? 0.504 49.124 15.524 1.00 36.75 272 THR A CA 1
ATOM 2138 C C . THR A 1 272 ? -0.595 49.502 14.531 1.00 37.16 272 THR A C 1
ATOM 2139 O O . THR A 1 272 ? -0.846 50.683 14.270 1.00 34.38 272 THR A O 1
ATOM 2143 N N . LEU A 1 273 ? -1.235 48.483 13.968 1.00 39.24 273 LEU A N 1
ATOM 2144 C CA . LEU A 1 273 ? -2.297 48.680 12.994 1.00 38.27 273 LEU A CA 1
ATOM 2145 C C . LEU A 1 273 ? -3.594 48.053 13.475 1.00 39.19 273 LEU A C 1
ATOM 2146 O O . LEU A 1 273 ? -3.630 46.869 13.834 1.00 37.86 273 LEU A O 1
ATOM 2151 N N . GLY A 1 274 ? -4.654 48.854 13.486 1.00 38.25 274 GLY A N 1
ATOM 2152 C CA . GLY A 1 274 ? -5.950 48.353 13.896 1.00 38.78 274 GLY A CA 1
ATOM 2153 C C . GLY A 1 274 ? -6.748 48.057 12.644 1.00 38.47 274 GLY A C 1
ATOM 2154 O O . GLY A 1 274 ? -6.925 48.941 11.811 1.00 37.99 274 GLY A O 1
ATOM 2155 N N . ILE A 1 275 ? -7.220 46.822 12.494 1.00 40.15 275 ILE A N 1
ATOM 2156 C CA . ILE A 1 275 ? -7.988 46.464 11.302 1.00 42.11 275 ILE A CA 1
ATOM 2157 C C . ILE A 1 275 ? -9.343 45.872 11.649 1.00 42.57 275 ILE A C 1
ATOM 2158 O O . ILE A 1 275 ? -9.521 45.288 12.717 1.00 38.28 275 ILE A O 1
ATOM 2163 N N . ASP A 1 276 ? -10.291 46.025 10.726 1.00 46.45 276 ASP A N 1
ATOM 2164 C CA . ASP A 1 276 ? -11.652 45.525 10.910 1.00 50.69 276 ASP A CA 1
ATOM 2165 C C . ASP A 1 276 ? -11.877 44.181 10.219 1.00 52.77 276 ASP A C 1
ATOM 2166 O O . ASP A 1 276 ? -10.965 43.634 9.591 1.00 51.94 276 ASP A O 1
ATOM 2171 N N . SER A 1 277 ? -13.099 43.664 10.334 1.00 55.36 277 SER A N 1
ATOM 2172 C CA . SER A 1 277 ? -13.478 42.388 9.727 1.00 57.26 277 SER A CA 1
ATOM 2173 C C . SER A 1 277 ? -12.950 42.230 8.303 1.00 57.93 277 SER A C 1
ATOM 2174 O O . SER A 1 277 ? -12.468 41.163 7.933 1.00 59.14 277 SER A O 1
ATOM 2177 N N . ASN A 1 278 ? -13.040 43.286 7.504 1.00 59.19 278 ASN A N 1
ATOM 2178 C CA . ASN A 1 278 ? -12.561 43.230 6.122 1.00 60.97 278 ASN A CA 1
ATOM 2179 C C . ASN A 1 278 ? -11.070 43.508 6.002 1.00 61.55 278 ASN A C 1
ATOM 2180 O O . ASN A 1 278 ? -10.576 43.808 4.912 1.00 62.38 278 ASN A O 1
ATOM 2185 N N . ARG A 1 279 ? -10.357 43.403 7.120 1.00 61.06 279 ARG A N 1
ATOM 2186 C CA . ARG A 1 279 ? -8.921 43.655 7.152 1.00 60.63 279 ARG A CA 1
ATOM 2187 C C . ARG A 1 279 ? -8.628 45.100 6.764 1.00 58.53 279 ARG A C 1
ATOM 2188 O O . ARG A 1 279 ? -7.542 45.403 6.275 1.00 58.85 279 ARG A O 1
ATOM 2196 N N . ASN A 1 280 ? -9.603 45.982 6.973 1.00 57.62 280 ASN A N 1
ATOM 2197 C CA . ASN A 1 280 ? -9.437 47.401 6.663 1.00 56.59 280 ASN A CA 1
ATOM 2198 C C . ASN A 1 280 ? -8.869 48.147 7.871 1.00 54.23 280 ASN A C 1
ATOM 2199 O O . ASN A 1 280 ? -9.315 47.946 9.002 1.00 52.16 280 ASN A O 1
ATOM 2204 N N . VAL A 1 281 ? -7.896 49.018 7.616 1.00 52.19 281 VAL A N 1
ATOM 2205 C CA . VAL A 1 281 ? -7.253 49.800 8.668 1.00 51.30 281 VAL A CA 1
ATOM 2206 C C . VAL A 1 281 ? -8.096 50.991 9.126 1.00 51.41 281 VAL A C 1
ATOM 2207 O O . VAL A 1 281 ? -8.451 51.854 8.324 1.00 51.25 281 VAL A O 1
ATOM 2211 N N . TYR A 1 282 ? -8.410 51.039 10.417 1.00 50.08 282 TYR A N 1
ATOM 2212 C CA . TYR A 1 282 ? -9.185 52.146 10.959 1.00 48.69 282 TYR A CA 1
ATOM 2213 C C . TYR A 1 282 ? -8.296 53.080 11.790 1.00 49.57 282 TYR A C 1
ATOM 2214 O O . TYR A 1 282 ? -8.654 54.238 12.032 1.00 49.48 282 TYR A O 1
ATOM 2223 N N . SER A 1 283 ? -7.136 52.581 12.219 1.00 48.74 283 SER A N 1
ATOM 2224 C CA . SER A 1 283 ? -6.204 53.398 12.996 1.00 48.97 283 SER A CA 1
ATOM 2225 C C . SER A 1 283 ? -4.771 52.877 12.943 1.00 48.46 283 SER A C 1
ATOM 2226 O O . SER A 1 283 ? -4.523 51.675 12.787 1.00 47.43 283 SER A O 1
ATOM 2229 N N . THR A 1 284 ? -3.834 53.806 13.090 1.00 47.20 284 THR A N 1
ATOM 2230 C CA . THR A 1 284 ? -2.419 53.496 13.061 1.00 47.04 284 THR A CA 1
ATOM 2231 C C . THR A 1 284 ? -1.674 54.272 14.136 1.00 45.83 284 THR A C 1
ATOM 2232 O O . THR A 1 284 ? -2.078 55.373 14.511 1.00 44.89 284 THR A O 1
ATOM 2236 N N . LYS A 1 285 ? -0.592 53.684 14.638 1.00 44.46 285 LYS A N 1
ATOM 2237 C CA . LYS A 1 285 ? 0.227 54.331 15.651 1.00 43.76 285 LYS A CA 1
ATOM 2238 C C . LYS A 1 285 ? 1.662 53.789 15.637 1.00 44.71 285 LYS A C 1
ATOM 2239 O O . LYS A 1 285 ? 1.897 52.574 15.584 1.00 43.75 285 LYS A O 1
ATOM 2245 N N . THR A 1 286 ? 2.618 54.709 15.669 1.00 45.40 286 THR A N 1
ATOM 2246 C CA . THR A 1 286 ? 4.026 54.354 15.674 1.00 46.19 286 THR A CA 1
ATOM 2247 C C . THR A 1 286 ? 4.677 54.853 16.947 1.00 47.02 286 THR A C 1
ATOM 2248 O O . THR A 1 286 ? 4.740 56.055 17.192 1.00 44.79 286 THR A O 1
ATOM 2252 N N . ARG A 1 287 ? 5.152 53.920 17.760 1.00 50.12 287 ARG A N 1
ATOM 2253 C CA . ARG A 1 287 ? 5.812 54.277 18.999 1.00 54.07 287 ARG A CA 1
ATOM 2254 C C . ARG A 1 287 ? 7.303 54.016 18.861 1.00 56.58 287 ARG A C 1
ATOM 2255 O O . ARG A 1 287 ? 7.720 52.902 18.547 1.00 56.51 287 ARG A O 1
ATOM 2263 N N . CYS A 1 288 ? 8.108 55.049 19.078 1.00 60.23 288 CYS A N 1
ATOM 2264 C CA . CYS A 1 288 ? 9.555 54.895 19.005 1.00 64.52 288 CYS A CA 1
ATOM 2265 C C . CYS A 1 288 ? 10.119 55.052 20.415 1.00 66.76 288 CYS A C 1
ATOM 2266 O O . CYS A 1 288 ? 10.387 56.167 20.866 1.00 67.12 288 CYS A O 1
ATOM 2269 N N . ILE A 1 289 ? 10.295 53.920 21.096 1.00 69.64 289 ILE A N 1
ATOM 2270 C CA . ILE A 1 289 ? 10.781 53.872 22.474 1.00 72.43 289 ILE A CA 1
ATOM 2271 C C . ILE A 1 289 ? 11.755 54.966 22.925 1.00 74.74 289 ILE A C 1
ATOM 2272 O O . ILE A 1 289 ? 12.948 54.957 22.602 1.00 74.65 289 ILE A O 1
ATOM 2277 N N . GLU A 1 290 ? 11.209 55.902 23.697 1.00 76.89 290 GLU A N 1
ATOM 2278 C CA . GLU A 1 290 ? 11.944 57.038 24.243 1.00 78.56 290 GLU A CA 1
ATOM 2279 C C . GLU A 1 290 ? 12.764 56.645 25.476 1.00 78.78 290 GLU A C 1
ATOM 2280 O O . GLU A 1 290 ? 12.214 56.259 26.513 1.00 78.46 290 GLU A O 1
#

GO terms:
  GO:0005524 ATP binding (F, IDA)
  GO:0005634 nucleus (C, HDA)
  GO:0005737 cytoplasm (C, HDA)
  GO:0005515 protein binding (F, IPI)

InterPro domains:
  IPR027417 P-loop containing nucleoside triphosphate hydrolase [G3DSA:3.40.50.300] (1-290)
  IPR027417 P-loop containing nucleoside triphosphate hydrolase [SSF52540] (5-286)

Radius of gyration: 18.74 Å; Cα contacts (8 Å, |Δi|>4): 463; chains: 1; bounding box: 48×45×45 Å

Solvent-accessible surface area: 14336 Å² total; per-residue (Å²): 162,104,75,25,38,57,50,0,45,94,9,0,54,108,26,2,44,71,20,41,143,81,59,70,188,50,7,0,1,0,0,0,1,3,1,43,39,4,31,14,51,136,3,0,70,48,0,49,73,35,1,82,147,104,42,38,84,150,63,19,15,0,23,0,22,1,29,16,1,10,23,36,14,121,48,13,70,120,9,32,119,115,38,154,130,7,154,20,0,60,28,62,1,0,2,7,0,5,24,32,157,30,5,77,96,7,12,80,51,9,55,164,180,105,36,7,87,0,10,67,36,47,110,87,71,102,212,40,99,0,33,57,37,139,108,35,42,146,10,152,38,100,0,30,0,7,0,4,10,3,14,0,0,2,3,61,16,32,142,163,40,66,166,128,50,132,87,6,85,53,34,6,66,49,0,9,58,52,1,93,109,0,3,80,23,1,27,162,33,119,108,4,83,2,1,0,0,2,2,24,18,89,66,41,81,18,2,34,36,16,60,39,87,104,9,93,76,78,66,96,163,85,57,148,43,41,79,77,146,90,1,79,57,58,3,70,49,10,10,39,1,4,127,11,5,26,84,96,10,24,181,56,23,48,4,0,40,48,0,0,3,16,0,1,1,40,61,112,89,82,40,114,60,59,116,65,63,67,70,175

CATH classification: 3.40.50.300

Organism: Saccharomyces cerevisiae (strain ATCC 204508 / S288c) (NCBI:txid559292)

B-factor: mean 46.07, std 11.81, range [24.33, 87.82]

Secondary structure (DSSP, 8-state):
---HHHHHHHHHHHHHHHHHTTT--S-EEEEEE--TTSSHHHHHHHHHHHHHHHHGGGS-EEEEEGGGGBPPHHHHHHHHHHTTT-GGGSSS-STTSB-HHHHHHHHHHHT---EEEE--EETTHHHHT-EE-SS-EEEESSPSEEEEEESSTT-----S-TTT-SSS-TTHHHHHHHHHHHHHHTTT-TT--EEEEEEEES-TTHHHHHHHHHHHHHHHHHS-S--HHHHHHHHHTTHHHHHHHHHHHHHHT-SSSSEEEEEEE-TTS-EEEEEEE---